Protein AF-A0A7J9JC07-F1 (afdb_monomer_lite)

Sequence (197 aa):
MATDDIPLDDKAKRMRDLLSSFYYPYHGSSPKAHSNYENLDSINSASFDPEHYMNLLVQKSNLEELLRKHVEMAAEIKNLDTDLQMLVYENYNKFISATDAIKWMKSNIVGMEANMEQLLDKIMSVQSRSDRVNTSLFEKREHIEKLHRTRNLLRKVQGKLFSDSESIQARAEAAVLLKQLDFPVCIETFRSDFKLD

InterPro domains:
  IPR014812 Vacuolar protein sorting-associated protein 51 [PTHR15954] (8-158)

Organism: NCBI:txid34283

Foldseek 3Di:
DDDPPDPPVVVVVVVVVVVCVVPDPDDDDDPPPPPPPPPLLDPPDPPNDPVVNVVVCVVPDDPVVVVVVVVVVVVVVVVVVVVVVVVVVVVVVVVVVVVVVVVVVVVVVVVVVVVVVVVVVVVVVVVVVVVVVVVVVVVVVVVVVVVVVVVVVLVVLLCQLPDPPHDPVSNVVSVVVCVVVVHDPPPPPPVPPPDDD

Radius of gyration: 52.08 Å; chains: 1; bounding box: 110×47×131 Å

Secondary structure (DSSP, 8-state):
-------HHHHHHHHHHHHHHHH---TTS----------TT-TTSTT--HHHHHHHHHHH--HHHHHHHHHHHHHHHHHHHHHHHHHHHHHHHHHHHHHHHHHHHHHHHHHHHHHHHHHHHHHHHHHHHHHHHHHHHHHHHHHHHHHHHHHHHHHHHHHHHT-TTS-HHHHHHHHHHHHHTT-----GGGSSS----

pLDDT: mean 82.61, std 18.14, range [39.0, 98.5]

Structure (mmCIF, N/CA/C/O backbone):
data_AF-A0A7J9JC07-F1
#
_entry.id   AF-A0A7J9JC07-F1
#
loop_
_atom_site.group_PDB
_atom_site.id
_atom_site.type_symbol
_atom_site.label_atom_id
_atom_site.label_alt_id
_atom_site.label_comp_id
_atom_site.label_asym_id
_atom_site.label_entity_id
_atom_site.label_seq_id
_atom_site.pdbx_PDB_ins_code
_atom_site.Cartn_x
_atom_site.Cartn_y
_atom_site.Cartn_z
_atom_site.occupancy
_atom_site.B_iso_or_equiv
_atom_site.auth_seq_id
_atom_site.auth_comp_id
_atom_site.auth_asym_id
_atom_site.auth_atom_id
_atom_site.pdbx_PDB_model_num
ATOM 1 N N . MET A 1 1 ? 28.805 -9.134 27.428 1.00 40.03 1 MET A N 1
ATOM 2 C CA . MET A 1 1 ? 27.501 -8.805 26.819 1.00 40.03 1 MET A CA 1
ATOM 3 C C . MET A 1 1 ? 27.320 -9.746 25.642 1.00 40.03 1 MET A C 1
ATOM 5 O O . MET A 1 1 ? 27.874 -9.482 24.587 1.00 40.03 1 MET A O 1
ATOM 9 N N . ALA A 1 2 ? 26.698 -10.903 25.873 1.00 40.34 2 ALA A N 1
ATOM 10 C CA . ALA A 1 2 ? 26.414 -11.877 24.824 1.00 40.34 2 ALA A CA 1
ATOM 11 C C . ALA A 1 2 ? 25.049 -11.526 24.225 1.00 40.34 2 ALA A C 1
ATOM 13 O O . ALA A 1 2 ? 24.053 -11.493 24.945 1.00 40.34 2 ALA A O 1
ATOM 14 N N . THR A 1 3 ? 25.026 -11.170 22.947 1.00 51.88 3 THR A N 1
ATOM 15 C CA . THR A 1 3 ? 23.801 -11.016 22.166 1.00 51.88 3 THR A CA 1
ATOM 16 C C . THR A 1 3 ? 23.347 -12.410 21.756 1.00 51.88 3 THR A C 1
ATOM 18 O O . THR A 1 3 ? 23.906 -13.001 20.835 1.00 51.88 3 THR A O 1
ATOM 21 N N . ASP A 1 4 ? 22.385 -12.951 22.500 1.00 51.06 4 ASP A N 1
ATOM 22 C CA . ASP A 1 4 ? 21.651 -14.160 22.135 1.00 51.06 4 ASP A CA 1
ATOM 23 C C . ASP A 1 4 ? 20.787 -13.850 20.902 1.00 51.06 4 ASP A C 1
ATOM 25 O O . ASP A 1 4 ? 19.643 -13.398 21.008 1.00 51.06 4 ASP A O 1
ATOM 29 N N . ASP A 1 5 ? 21.354 -14.070 19.716 1.00 57.59 5 ASP A N 1
ATOM 30 C CA . ASP A 1 5 ? 20.612 -14.169 18.460 1.00 57.59 5 ASP A CA 1
ATOM 31 C C . ASP A 1 5 ? 19.808 -15.477 18.473 1.00 57.59 5 ASP A C 1
ATOM 33 O O . ASP A 1 5 ? 20.175 -16.486 17.870 1.00 57.59 5 ASP A O 1
ATOM 37 N N . ILE A 1 6 ? 18.699 -15.473 19.216 1.00 59.16 6 ILE A N 1
ATOM 38 C CA . ILE A 1 6 ? 17.714 -16.555 19.185 1.00 59.16 6 ILE A CA 1
ATOM 39 C C . ILE A 1 6 ? 17.081 -16.543 17.784 1.00 59.16 6 ILE A C 1
ATOM 41 O O . ILE A 1 6 ? 16.488 -15.526 17.403 1.00 59.16 6 ILE A O 1
ATOM 45 N N . PRO A 1 7 ? 17.171 -17.639 17.005 1.00 63.25 7 PRO A N 1
ATOM 46 C CA . PRO A 1 7 ? 16.611 -17.702 15.662 1.00 63.25 7 PRO A CA 1
ATOM 47 C C . PRO A 1 7 ? 15.124 -17.322 15.671 1.00 63.25 7 PRO A C 1
ATOM 49 O O . PRO A 1 7 ? 14.340 -17.861 16.452 1.00 63.25 7 PRO A O 1
ATOM 52 N N . LEU A 1 8 ? 14.726 -16.399 14.785 1.00 60.53 8 LEU A N 1
ATOM 53 C CA . LEU A 1 8 ? 13.355 -15.873 14.636 1.00 60.53 8 LEU A CA 1
ATOM 54 C C . LEU A 1 8 ? 12.256 -16.956 14.610 1.00 60.53 8 LEU A C 1
ATOM 56 O O . LEU A 1 8 ? 11.111 -16.690 14.988 1.00 60.53 8 LEU A O 1
ATOM 60 N N . ASP A 1 9 ? 12.610 -18.171 14.196 1.00 75.56 9 ASP A N 1
ATOM 61 C CA . ASP A 1 9 ? 11.716 -19.323 14.119 1.00 75.56 9 ASP A CA 1
ATOM 62 C C . ASP A 1 9 ? 11.225 -19.803 15.497 1.00 75.56 9 ASP A C 1
ATOM 64 O O . ASP A 1 9 ? 10.050 -20.137 15.642 1.00 75.56 9 ASP A O 1
ATOM 68 N N . ASP A 1 10 ? 12.042 -19.722 16.554 1.00 81.62 10 ASP A N 1
ATOM 69 C CA . ASP A 1 10 ? 11.642 -20.173 17.897 1.00 81.62 10 ASP A CA 1
ATOM 70 C C . ASP A 1 10 ? 10.554 -19.284 18.504 1.00 81.62 10 ASP A C 1
ATOM 72 O O . ASP A 1 10 ? 9.614 -19.767 19.142 1.00 81.62 10 ASP A O 1
ATOM 76 N N . LYS A 1 11 ? 10.629 -17.969 18.267 1.00 80.94 11 LYS A N 1
ATOM 77 C CA . LYS A 1 11 ? 9.597 -17.024 18.713 1.00 80.94 11 LYS A CA 1
ATOM 78 C C . LYS A 1 11 ? 8.291 -17.245 17.953 1.00 80.94 11 LYS A C 1
ATOM 80 O O . LYS A 1 11 ? 7.220 -17.258 18.560 1.00 80.94 11 LYS A O 1
ATOM 85 N N . ALA A 1 12 ? 8.375 -17.455 16.641 1.00 83.88 12 ALA A N 1
ATOM 86 C CA . ALA A 1 12 ? 7.215 -17.735 15.801 1.00 83.88 12 ALA A CA 1
ATOM 87 C C . ALA A 1 12 ? 6.571 -19.090 16.135 1.00 83.88 12 ALA A C 1
ATOM 89 O O . ALA A 1 12 ? 5.348 -19.224 16.088 1.00 83.88 12 ALA A O 1
ATOM 90 N N . LYS A 1 13 ? 7.372 -20.093 16.502 1.00 86.50 13 LYS A N 1
ATOM 91 C CA . LYS A 1 13 ? 6.901 -21.411 16.932 1.00 86.50 13 LYS A CA 1
ATOM 92 C C . LYS A 1 13 ? 6.219 -21.347 18.298 1.00 86.50 13 LYS A C 1
ATOM 94 O O . LYS A 1 13 ? 5.090 -21.804 18.414 1.00 86.50 13 LYS A O 1
ATOM 99 N N . ARG A 1 14 ? 6.817 -20.663 19.283 1.00 85.12 14 ARG A N 1
ATOM 100 C CA . ARG A 1 14 ? 6.193 -20.428 20.603 1.00 85.12 14 ARG A CA 1
ATOM 101 C C . ARG A 1 14 ? 4.872 -19.674 20.498 1.00 85.12 14 ARG A C 1
ATOM 103 O O . ARG A 1 14 ? 3.915 -20.011 21.183 1.00 85.12 14 ARG A O 1
ATOM 110 N N . MET A 1 15 ? 4.811 -18.661 19.637 1.00 85.38 15 MET A N 1
ATOM 111 C CA . MET A 1 15 ? 3.596 -17.877 19.426 1.00 85.38 15 MET A CA 1
ATOM 112 C C . MET A 1 15 ? 2.502 -18.702 18.735 1.00 85.38 15 MET A C 1
ATOM 114 O O . MET A 1 15 ? 1.338 -18.591 19.108 1.00 85.38 15 MET A O 1
ATOM 118 N N . ARG A 1 16 ? 2.868 -19.578 17.789 1.00 84.50 16 ARG A N 1
ATOM 119 C CA . ARG A 1 16 ? 1.941 -20.544 17.184 1.00 84.50 16 ARG A CA 1
ATOM 120 C C . ARG A 1 16 ? 1.442 -21.581 18.184 1.00 84.50 16 ARG A C 1
ATOM 122 O O . ARG A 1 16 ? 0.241 -21.796 18.217 1.00 84.50 16 ARG A O 1
ATOM 129 N N . ASP A 1 17 ? 2.307 -22.170 19.007 1.00 84.12 17 ASP A N 1
ATOM 130 C CA . ASP A 1 17 ? 1.902 -23.142 20.036 1.00 84.12 17 ASP A CA 1
ATOM 131 C C . ASP A 1 17 ? 0.969 -22.502 21.070 1.00 84.12 17 ASP A C 1
ATOM 133 O O . ASP A 1 17 ? -0.061 -23.078 21.425 1.00 84.12 17 ASP A O 1
ATOM 137 N N . LEU A 1 18 ? 1.278 -21.270 21.488 1.00 86.06 18 LEU A N 1
ATOM 138 C CA . LEU A 1 18 ? 0.434 -20.502 22.395 1.00 86.06 18 LEU A CA 1
ATOM 139 C C . LEU A 1 18 ? -0.946 -20.243 21.779 1.00 86.06 18 LEU A C 1
ATOM 141 O O . LEU A 1 18 ? -1.959 -20.548 22.398 1.00 86.06 18 LEU A O 1
ATOM 145 N N . LEU A 1 19 ? -1.000 -19.746 20.542 1.00 82.75 19 LEU A N 1
ATOM 146 C CA . LEU A 1 19 ? -2.262 -19.546 19.825 1.00 82.75 19 LEU A CA 1
ATOM 147 C C . LEU A 1 19 ? -3.014 -20.870 19.616 1.00 82.75 19 LEU A C 1
ATOM 149 O O . LEU A 1 19 ? -4.222 -20.923 19.814 1.00 82.75 19 LEU A O 1
ATOM 153 N N . SER A 1 20 ? -2.315 -21.958 19.296 1.00 79.25 20 SER A N 1
ATOM 154 C CA . SER A 1 20 ? -2.922 -23.278 19.107 1.00 79.25 20 SER A CA 1
ATOM 155 C C . SER A 1 20 ? -3.618 -23.765 20.383 1.00 79.25 20 SER A C 1
ATOM 157 O O . SER A 1 20 ? -4.720 -24.303 20.310 1.00 79.25 20 SER A O 1
ATOM 159 N N . SER A 1 21 ? -3.044 -23.481 21.561 1.00 78.25 21 SER A N 1
ATOM 160 C CA . SER A 1 21 ? -3.667 -23.817 22.850 1.00 78.25 21 SER A CA 1
ATOM 161 C C . SER A 1 21 ? -4.997 -23.093 23.105 1.00 78.25 21 SER A C 1
ATOM 163 O O . SER A 1 21 ? -5.867 -23.642 23.776 1.00 78.25 21 SER A O 1
ATOM 165 N N . PHE A 1 22 ? -5.189 -21.899 22.533 1.00 75.25 22 PHE A N 1
ATOM 166 C CA . PHE A 1 22 ? -6.425 -21.127 22.679 1.00 75.25 22 PHE A CA 1
ATOM 167 C C . PHE A 1 22 ? -7.513 -21.521 21.674 1.00 75.25 22 PHE A C 1
ATOM 169 O O . PHE A 1 22 ? -8.694 -21.415 21.996 1.00 75.25 22 PHE A O 1
ATOM 176 N N . TYR A 1 23 ? -7.137 -21.968 20.471 1.00 79.00 23 TYR A N 1
ATOM 177 C CA . TYR A 1 23 ? -8.081 -22.158 19.360 1.00 79.00 23 TYR A CA 1
ATOM 178 C C . TYR A 1 23 ? -8.304 -23.620 18.939 1.00 79.00 23 TYR A C 1
ATOM 180 O O . TYR A 1 23 ? -9.245 -23.884 18.194 1.00 79.00 23 TYR A O 1
ATOM 188 N N . TYR A 1 24 ? -7.497 -24.572 19.420 1.00 59.44 24 TYR A N 1
ATOM 189 C CA . TYR A 1 24 ? -7.681 -26.010 19.182 1.00 59.44 24 TYR A CA 1
ATOM 190 C C . TYR A 1 24 ? -7.649 -26.815 20.495 1.00 59.44 24 TYR A C 1
ATOM 192 O O . TYR A 1 24 ? -6.658 -27.483 20.803 1.00 59.44 24 TYR A O 1
ATOM 200 N N . PRO A 1 25 ? -8.744 -26.830 21.275 1.00 55.59 25 PRO A N 1
ATOM 201 C CA . PRO A 1 25 ? -8.946 -27.863 22.278 1.00 55.59 25 PRO A CA 1
ATOM 202 C C . PRO A 1 25 ? -9.166 -29.184 21.531 1.00 55.59 25 PRO A C 1
ATOM 204 O O . PRO A 1 25 ? -10.207 -29.394 20.913 1.00 55.59 25 PRO A O 1
ATOM 207 N N . TYR A 1 26 ? -8.172 -30.071 21.533 1.00 47.22 26 TYR A N 1
ATOM 208 C CA . TYR A 1 26 ? -8.321 -31.427 21.008 1.00 47.22 26 TYR A CA 1
ATOM 209 C C . TYR A 1 26 ? -9.552 -32.098 21.642 1.00 47.22 26 TYR A C 1
ATOM 211 O O . TYR A 1 26 ? -9.588 -32.381 22.841 1.00 47.22 26 TYR A O 1
ATOM 219 N N . HIS A 1 27 ? -10.560 -32.370 20.814 1.00 56.75 27 HIS A N 1
ATOM 220 C CA . HIS A 1 27 ? -11.674 -33.251 21.130 1.00 56.75 27 HIS A CA 1
ATOM 221 C C . HIS A 1 27 ? -11.119 -34.664 21.355 1.00 56.75 27 HIS A C 1
ATOM 223 O O . HIS A 1 27 ? -10.694 -35.323 20.409 1.00 56.75 27 HIS A O 1
ATOM 229 N N . GLY A 1 28 ? -11.078 -35.127 22.604 1.00 53.75 28 GLY A N 1
ATOM 230 C CA . GLY A 1 28 ? -10.623 -36.490 22.900 1.00 53.75 28 GLY A CA 1
ATOM 231 C C . GLY A 1 28 ? -10.350 -36.804 24.366 1.00 53.75 28 GLY A C 1
ATOM 232 O O . GLY A 1 28 ? -10.342 -37.974 24.736 1.00 53.75 28 GLY A O 1
ATOM 233 N N . SER A 1 29 ? -10.208 -35.793 25.221 1.00 49.72 29 SER A N 1
ATOM 234 C CA . SER A 1 29 ? -10.025 -36.002 26.656 1.00 49.72 29 SER A CA 1
ATOM 235 C C . SER A 1 29 ? -11.080 -35.208 27.396 1.00 49.72 29 SER A C 1
ATOM 237 O O . SER A 1 29 ? -10.998 -33.985 27.480 1.00 49.72 29 SER A O 1
ATOM 239 N N . SER A 1 30 ? -12.085 -35.925 27.901 1.00 46.31 30 SER A N 1
ATOM 240 C CA . SER A 1 30 ? -13.049 -35.434 28.882 1.00 46.31 30 SER A CA 1
ATOM 241 C C . SER A 1 30 ? -12.349 -34.481 29.855 1.00 46.31 30 SER A C 1
ATOM 243 O O . SER A 1 30 ? -11.362 -34.902 30.474 1.00 46.31 30 SER A O 1
ATOM 245 N N . PRO A 1 31 ? -12.828 -33.238 30.040 1.00 44.25 31 PRO A N 1
ATOM 246 C CA . PRO A 1 31 ? -12.372 -32.456 31.166 1.00 44.25 31 PRO A CA 1
ATOM 247 C C . PRO A 1 31 ? -12.770 -33.275 32.388 1.00 44.25 31 PRO A C 1
ATOM 249 O O . PRO A 1 31 ? -13.952 -33.532 32.628 1.00 44.25 31 PRO A O 1
ATOM 252 N N . LYS A 1 32 ? -11.782 -33.772 33.137 1.00 42.03 32 LYS A N 1
ATOM 253 C CA . LYS A 1 32 ? -12.033 -34.080 34.536 1.00 42.03 32 LYS A CA 1
ATOM 254 C C . LYS A 1 32 ? -12.468 -32.750 35.114 1.00 42.03 32 LYS A C 1
ATOM 256 O O . LYS A 1 32 ? -11.643 -31.854 35.275 1.00 42.03 32 LYS A O 1
ATOM 261 N N . ALA A 1 33 ? -13.777 -32.616 35.304 1.00 41.00 33 ALA A N 1
ATOM 262 C CA . ALA A 1 33 ? -14.356 -31.587 36.125 1.00 41.00 33 ALA A CA 1
ATOM 263 C C . ALA A 1 33 ? -13.554 -31.614 37.423 1.00 41.00 33 ALA A C 1
ATOM 265 O O . ALA A 1 33 ? -13.664 -32.545 38.222 1.00 41.00 33 ALA A O 1
ATOM 266 N N . HIS A 1 34 ? -12.668 -30.635 37.582 1.00 41.38 34 HIS A N 1
ATOM 267 C CA . HIS A 1 34 ? -12.241 -30.245 38.900 1.00 41.38 34 HIS A CA 1
ATOM 268 C C . HIS A 1 34 ? -13.524 -29.766 39.555 1.00 41.38 34 HIS A C 1
ATOM 270 O O . HIS A 1 34 ? -13.980 -28.652 39.317 1.00 41.38 34 HIS A O 1
ATOM 276 N N . SER A 1 35 ? -14.144 -30.675 40.303 1.00 42.66 35 SER A N 1
ATOM 277 C CA . SER A 1 35 ? -15.180 -30.402 41.279 1.00 42.66 35 SER A CA 1
ATOM 278 C C . SER A 1 35 ? -14.563 -29.534 42.373 1.00 42.66 35 SER A C 1
ATOM 280 O O . SER A 1 35 ? -14.348 -29.970 43.501 1.00 42.66 35 SER A O 1
ATOM 282 N N . ASN A 1 36 ? -14.218 -28.302 42.024 1.00 41.88 36 ASN A N 1
ATOM 283 C CA . ASN A 1 36 ? -14.352 -27.226 42.970 1.00 41.88 36 ASN A CA 1
ATOM 284 C C . ASN A 1 36 ? -15.852 -27.046 43.047 1.00 41.88 36 ASN A C 1
ATOM 286 O O . ASN A 1 36 ? -16.464 -26.672 42.054 1.00 41.88 36 ASN A O 1
ATOM 290 N N . TYR A 1 37 ? -16.431 -27.454 44.172 1.00 40.44 37 TYR A N 1
ATOM 291 C CA . TYR A 1 37 ? -17.770 -27.069 44.575 1.00 40.44 37 TYR A CA 1
ATOM 292 C C . TYR A 1 37 ? -17.977 -25.619 44.133 1.00 40.44 37 TYR A C 1
ATOM 294 O O . TYR A 1 37 ? -17.387 -24.717 44.733 1.00 40.44 37 TYR A O 1
ATOM 302 N N . GLU A 1 38 ? -18.708 -25.406 43.030 1.00 46.28 38 GLU A N 1
ATOM 303 C CA . GLU A 1 38 ? -19.228 -24.089 42.706 1.00 46.28 38 GLU A CA 1
ATOM 304 C C . GLU A 1 38 ? -20.022 -23.731 4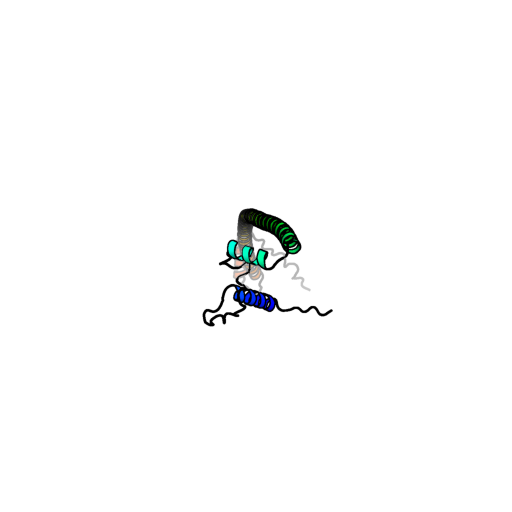3.942 1.00 46.28 38 GLU A C 1
ATOM 306 O O . GLU A 1 38 ? -21.028 -24.363 44.268 1.00 46.28 38 GLU A O 1
ATOM 311 N N . ASN A 1 39 ? -19.449 -22.828 44.726 1.00 54.56 39 ASN A N 1
ATOM 312 C CA . ASN A 1 39 ? -20.106 -22.292 45.884 1.00 54.56 39 ASN A CA 1
ATOM 313 C C . ASN A 1 39 ? -21.402 -21.708 45.322 1.00 54.56 39 ASN A C 1
ATOM 315 O O . ASN A 1 39 ? -21.337 -20.766 44.534 1.00 54.56 39 ASN A O 1
ATOM 319 N N . LEU A 1 40 ? -22.543 -22.326 45.635 1.00 51.44 40 LEU A N 1
ATOM 320 C CA . LEU A 1 40 ? -23.872 -21.917 45.154 1.00 51.44 40 LEU A CA 1
ATOM 321 C C . LEU A 1 40 ? -24.165 -20.441 45.500 1.00 51.44 40 LEU A C 1
ATOM 323 O O . LEU A 1 40 ? -25.064 -19.831 44.934 1.00 51.44 40 LEU A O 1
ATOM 327 N N . ASP A 1 41 ? -23.328 -19.862 46.362 1.00 59.03 41 ASP A N 1
ATOM 328 C CA . ASP A 1 41 ? -23.293 -18.475 46.803 1.00 59.03 41 ASP A CA 1
ATOM 329 C C . ASP A 1 41 ? -22.418 -17.556 45.904 1.00 59.03 41 ASP A C 1
ATOM 331 O O . ASP A 1 41 ? -22.163 -16.405 46.258 1.00 59.03 41 ASP A O 1
ATOM 335 N N . SER A 1 42 ? -21.880 -18.033 44.774 1.00 75.00 42 SER A N 1
ATOM 336 C CA . SER A 1 42 ? -21.005 -17.246 43.888 1.00 75.00 42 SER A CA 1
ATOM 337 C C . SER A 1 42 ? -21.811 -16.353 42.943 1.00 75.00 42 SER A C 1
ATOM 339 O O . SER A 1 42 ? -22.491 -16.842 42.041 1.00 75.00 42 SER A O 1
ATOM 341 N N . ILE A 1 43 ? -21.654 -15.033 43.086 1.00 81.25 43 ILE A N 1
ATOM 342 C CA . ILE A 1 43 ? -22.317 -14.004 42.260 1.00 81.25 43 ILE A CA 1
ATOM 343 C C . ILE A 1 43 ? -22.000 -14.097 40.756 1.00 81.25 43 ILE A C 1
ATOM 345 O O . ILE A 1 43 ? -22.719 -13.534 39.940 1.00 81.25 43 ILE A O 1
ATOM 349 N N . ASN A 1 44 ? -20.931 -14.811 40.389 1.00 84.75 44 ASN A N 1
ATOM 350 C CA . ASN A 1 44 ? -20.483 -14.981 39.003 1.00 84.75 44 ASN A CA 1
ATOM 351 C C . ASN A 1 44 ? -20.979 -16.288 38.359 1.00 84.75 44 ASN A C 1
ATOM 353 O O . ASN A 1 44 ? -20.604 -16.589 37.226 1.00 84.75 44 ASN A O 1
ATOM 357 N N . SER A 1 45 ? -21.764 -17.101 39.075 1.00 86.88 45 SER A N 1
ATOM 358 C CA . SER 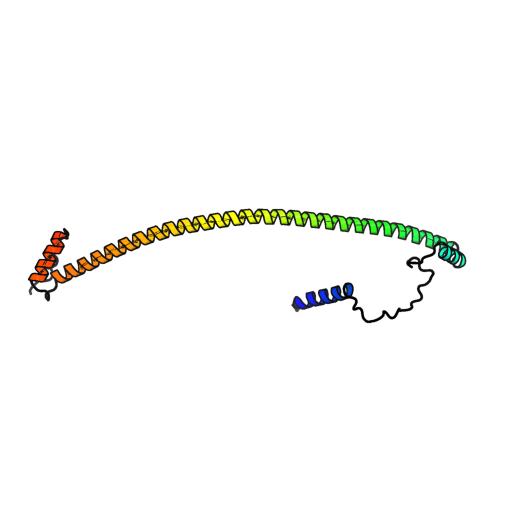A 1 45 ? -22.325 -18.335 38.518 1.00 86.88 45 SER A CA 1
ATOM 359 C C . SER A 1 45 ? -23.428 -18.027 37.500 1.00 86.88 45 SER A C 1
ATOM 361 O O . SER A 1 45 ? -24.230 -17.112 37.680 1.00 86.88 45 SER A O 1
ATOM 363 N N . ALA A 1 46 ? -23.514 -18.838 36.443 1.00 85.94 46 ALA A N 1
ATOM 364 C CA . ALA A 1 46 ? -24.557 -18.722 35.423 1.00 85.94 46 ALA A CA 1
ATOM 365 C C . ALA A 1 46 ? -25.978 -18.983 35.966 1.00 85.94 46 ALA A C 1
ATOM 367 O O . ALA A 1 46 ? -26.956 -18.597 35.329 1.00 85.94 46 ALA A O 1
ATOM 368 N N . SER A 1 47 ? -26.097 -19.630 37.129 1.00 86.06 47 SER A N 1
ATOM 369 C CA . SER A 1 47 ? -27.360 -19.909 37.821 1.00 86.06 47 SER A CA 1
ATOM 370 C C . SER A 1 47 ? -27.534 -19.076 39.095 1.00 86.06 47 SER A C 1
ATOM 372 O O . SER A 1 47 ? -28.145 -19.548 40.052 1.00 86.06 47 SER A O 1
ATOM 374 N N . PHE A 1 48 ? -26.957 -17.872 39.146 1.00 88.12 48 PHE A N 1
ATOM 375 C CA . PHE A 1 48 ? -27.074 -16.983 40.301 1.00 88.12 48 PHE A CA 1
ATOM 376 C C . PHE A 1 48 ? -28.541 -16.626 40.601 1.00 88.12 48 PHE A C 1
ATOM 378 O O . PHE A 1 48 ? -29.243 -16.090 39.742 1.00 88.12 48 PHE A O 1
ATOM 385 N N . ASP A 1 49 ? -28.980 -16.902 41.833 1.00 88.06 49 ASP A N 1
ATOM 386 C CA . ASP A 1 49 ? -30.286 -16.503 42.364 1.00 88.06 49 ASP A CA 1
ATOM 387 C C . ASP A 1 49 ? -30.109 -15.366 43.395 1.00 88.06 49 ASP A C 1
ATOM 389 O O . ASP A 1 49 ? -29.621 -15.615 44.509 1.00 88.06 49 ASP A O 1
ATOM 393 N N . PRO A 1 50 ? -30.505 -14.121 43.056 1.00 88.62 50 PRO A N 1
ATOM 394 C CA . PRO A 1 50 ? -30.379 -12.972 43.947 1.00 88.62 50 PRO A CA 1
ATOM 395 C C . PRO A 1 50 ? -31.145 -13.137 45.262 1.00 88.62 50 PRO A C 1
ATOM 397 O O . PRO A 1 50 ? -30.650 -12.727 46.315 1.00 88.62 50 PRO A O 1
ATOM 400 N N . GLU A 1 51 ? -32.337 -13.739 45.227 1.00 88.69 51 GLU A N 1
ATOM 401 C CA . GLU A 1 51 ? -33.185 -13.895 46.410 1.00 88.69 51 GLU A CA 1
ATOM 402 C C . GLU A 1 51 ? -32.545 -14.875 47.403 1.00 88.69 51 GLU A C 1
ATOM 404 O O . GLU A 1 51 ? -32.491 -14.610 48.609 1.00 88.69 51 GLU A O 1
ATOM 409 N N . HIS A 1 52 ? -32.029 -16.004 46.909 1.00 88.94 52 HIS A N 1
ATOM 410 C CA . HIS A 1 52 ? -31.351 -16.997 47.741 1.00 88.94 52 HIS A CA 1
ATOM 411 C C . HIS A 1 52 ? -30.052 -16.448 48.342 1.00 88.94 52 HIS A C 1
ATOM 413 O O . HIS A 1 52 ? -29.833 -16.564 49.552 1.00 88.94 52 HIS A O 1
ATOM 419 N N . TYR A 1 53 ? -29.231 -15.784 47.522 1.00 88.12 53 TYR A N 1
ATOM 420 C CA . TYR A 1 53 ? -27.977 -15.171 47.958 1.00 88.12 53 TYR A CA 1
ATOM 421 C C . TYR A 1 53 ? -28.199 -14.115 49.048 1.00 88.12 53 TYR A C 1
ATOM 423 O O . TYR A 1 53 ? -27.523 -14.137 50.079 1.00 88.12 53 TYR A O 1
ATOM 431 N N . MET A 1 54 ? -29.181 -13.223 48.872 1.00 89.38 54 MET A N 1
ATOM 432 C CA . MET A 1 54 ? -29.458 -12.165 49.848 1.00 89.38 54 MET A CA 1
ATOM 433 C C . MET A 1 54 ? -30.013 -12.714 51.163 1.00 89.38 54 MET A C 1
ATOM 435 O O . MET A 1 54 ? -29.589 -12.270 52.229 1.00 89.38 54 MET A O 1
ATOM 439 N N . ASN A 1 55 ? -30.901 -13.712 51.119 1.00 89.38 55 ASN A N 1
ATOM 440 C CA . ASN A 1 55 ? -31.400 -14.362 52.335 1.00 89.38 55 ASN A CA 1
ATOM 441 C C . ASN A 1 55 ? -30.266 -15.000 53.147 1.00 89.38 55 ASN A C 1
ATOM 443 O O . ASN A 1 55 ? -30.221 -14.869 54.372 1.00 89.38 55 ASN A O 1
ATOM 447 N N . LEU A 1 56 ? -29.326 -15.654 52.468 1.00 87.50 56 LEU A N 1
ATOM 448 C CA . LEU A 1 56 ? -28.168 -16.265 53.105 1.00 87.50 56 LEU A CA 1
ATOM 449 C C . LEU A 1 56 ? -27.191 -15.218 53.659 1.00 87.50 56 LEU A C 1
ATOM 451 O O . LEU A 1 56 ? -26.663 -15.393 54.757 1.00 87.50 56 LEU A O 1
ATOM 455 N N . LEU A 1 57 ? -26.980 -14.119 52.930 1.00 87.56 57 LEU A N 1
ATOM 456 C CA . LEU A 1 57 ? -26.114 -13.015 53.337 1.00 87.56 57 LEU A CA 1
ATOM 457 C C . LEU A 1 57 ? -26.645 -12.319 54.598 1.00 87.56 57 LEU A C 1
ATOM 459 O O . LEU A 1 57 ? -25.890 -12.112 55.544 1.00 87.56 57 LEU A O 1
ATOM 463 N N . VAL A 1 58 ? -27.949 -12.031 54.665 1.00 89.19 58 VAL A N 1
ATOM 464 C CA . VAL A 1 58 ? -28.574 -11.426 55.857 1.00 89.19 58 VAL A CA 1
ATOM 465 C C . VAL A 1 58 ? -28.531 -12.368 57.065 1.00 89.19 58 VAL A C 1
ATOM 467 O O . VAL A 1 58 ? -28.379 -11.903 58.191 1.00 89.19 58 VAL A O 1
ATOM 470 N N . GLN A 1 59 ? -28.631 -13.687 56.860 1.00 89.75 59 GLN A N 1
ATOM 471 C CA . GLN A 1 59 ? -28.518 -14.661 57.954 1.00 89.75 59 GLN A CA 1
ATOM 472 C C . GLN A 1 59 ? -27.083 -14.828 58.475 1.00 89.75 59 GLN A C 1
ATOM 474 O O . GLN A 1 59 ? -26.898 -15.123 59.656 1.00 89.75 59 GLN A O 1
ATOM 479 N N . LYS A 1 60 ? -26.072 -14.685 57.610 1.00 87.75 60 LYS A N 1
ATOM 480 C CA . LYS A 1 60 ? -24.662 -14.946 57.946 1.00 87.75 60 LYS A CA 1
ATOM 481 C C . LYS A 1 60 ? -23.872 -13.702 58.360 1.00 87.75 60 LYS A C 1
ATOM 483 O O . LYS A 1 60 ? -22.822 -13.860 58.978 1.00 87.75 60 LYS A O 1
ATOM 488 N N . SER A 1 61 ? -24.340 -12.501 58.027 1.00 89.38 61 SER A N 1
ATOM 489 C CA . SER A 1 61 ? -23.605 -11.247 58.229 1.00 89.38 61 SER A CA 1
ATOM 490 C C . SER A 1 61 ? -24.285 -10.327 59.236 1.00 89.38 61 SER A C 1
ATOM 492 O O . SER A 1 61 ? -25.509 -10.262 59.326 1.00 89.38 61 SER A O 1
ATOM 494 N N . ASN A 1 62 ? -23.485 -9.558 59.975 1.00 92.44 62 ASN A N 1
ATOM 495 C CA . ASN A 1 62 ? -24.007 -8.467 60.800 1.00 92.44 62 ASN A CA 1
ATOM 496 C C . ASN A 1 62 ? -24.191 -7.177 59.968 1.00 92.44 62 ASN A C 1
ATOM 498 O O . ASN A 1 62 ? -23.738 -7.076 58.826 1.00 92.44 62 ASN A O 1
ATOM 502 N N . LEU A 1 63 ? -24.856 -6.169 60.543 1.00 91.31 63 LEU A N 1
ATOM 503 C CA . LEU A 1 63 ? -25.182 -4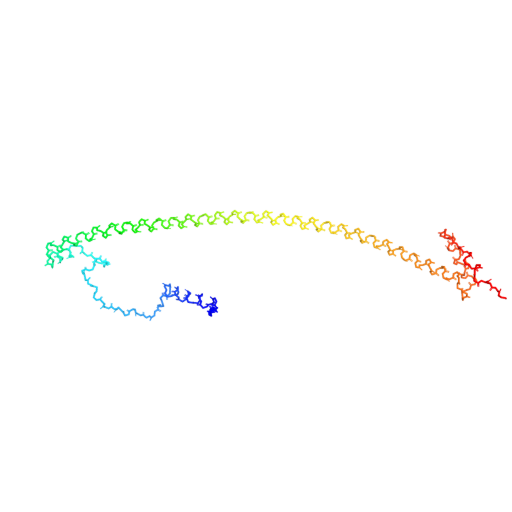.921 59.840 1.00 91.31 63 LEU A CA 1
ATOM 504 C C . LEU A 1 63 ? -23.942 -4.167 59.323 1.00 91.31 63 LEU A C 1
ATOM 506 O O . LEU A 1 63 ? -23.989 -3.584 58.242 1.00 91.31 63 LEU A O 1
ATOM 510 N N . GLU A 1 64 ? -22.838 -4.179 60.070 1.00 94.38 64 GLU A N 1
ATOM 511 C CA . GLU A 1 64 ? -21.596 -3.508 59.671 1.00 94.38 64 GLU A CA 1
ATOM 512 C C . GLU A 1 64 ? -20.979 -4.176 58.436 1.00 94.38 64 GLU A C 1
ATOM 514 O O . GLU A 1 64 ? -20.580 -3.501 57.485 1.00 94.38 64 GLU A O 1
ATOM 519 N N . GLU A 1 65 ? -20.969 -5.509 58.402 1.00 91.19 65 GLU A N 1
ATOM 520 C CA . GLU A 1 65 ? -20.505 -6.267 57.241 1.00 91.19 65 GLU A CA 1
ATOM 521 C C . GLU A 1 65 ? -21.389 -6.045 56.017 1.00 91.19 65 GLU A C 1
ATOM 523 O O . GLU A 1 65 ? -20.865 -5.898 54.910 1.00 91.19 65 GLU A O 1
ATOM 528 N N . LEU A 1 66 ? -22.708 -5.974 56.215 1.00 91.94 66 LEU A N 1
ATOM 529 C CA . LEU A 1 66 ? -23.661 -5.713 55.141 1.00 91.94 66 LEU A CA 1
ATOM 530 C C . LEU A 1 66 ? -23.459 -4.311 54.545 1.00 91.94 66 LEU A C 1
ATOM 532 O O . LEU A 1 66 ? -23.432 -4.154 53.324 1.00 91.94 66 LEU A O 1
ATOM 536 N N . LEU A 1 67 ? -23.233 -3.298 55.389 1.00 94.12 67 LEU A N 1
ATOM 537 C CA . LEU A 1 67 ? -22.911 -1.939 54.945 1.00 94.12 67 LEU A CA 1
ATOM 538 C C . LEU A 1 67 ? -21.576 -1.879 54.200 1.00 94.12 67 LEU A C 1
ATOM 540 O O . LEU A 1 67 ? -21.493 -1.262 53.137 1.00 94.12 67 LEU A O 1
ATOM 544 N N . ARG A 1 68 ? -20.541 -2.552 54.714 1.00 95.12 68 ARG A N 1
ATOM 545 C CA . ARG A 1 68 ? -19.244 -2.653 54.032 1.00 95.12 68 ARG A CA 1
ATOM 546 C C . ARG A 1 68 ? -19.397 -3.293 52.653 1.00 95.12 68 ARG A C 1
ATOM 548 O O . ARG A 1 68 ? -18.845 -2.772 51.689 1.00 95.12 68 ARG A O 1
ATOM 555 N N . LYS A 1 69 ? -20.176 -4.376 52.552 1.00 90.69 69 LYS A N 1
ATOM 556 C CA . LYS A 1 69 ? -20.456 -5.060 51.282 1.00 90.69 69 LYS A CA 1
ATOM 557 C C . LYS A 1 69 ? -21.212 -4.182 50.293 1.00 90.69 69 LYS A C 1
ATOM 559 O O . LYS A 1 69 ? -20.864 -4.172 49.118 1.00 90.69 69 LYS A O 1
ATOM 564 N N . HIS A 1 70 ? -22.185 -3.401 50.758 1.00 92.06 70 HIS A N 1
ATOM 565 C CA . HIS A 1 70 ? -22.872 -2.423 49.915 1.00 92.06 70 HIS A CA 1
ATOM 566 C C . HIS A 1 70 ? -21.902 -1.372 49.349 1.00 92.06 70 HIS A C 1
ATOM 568 O O . HIS A 1 70 ? -21.938 -1.076 48.157 1.00 92.06 70 HIS A O 1
ATOM 574 N N . VAL A 1 71 ? -21.012 -0.822 50.183 1.00 96.81 71 VAL A N 1
ATOM 575 C CA . VAL A 1 71 ? -20.018 0.171 49.739 1.00 96.81 71 VAL A CA 1
ATOM 576 C C . VAL A 1 71 ? -19.022 -0.433 48.745 1.00 96.81 71 VAL A C 1
ATOM 578 O O . VAL A 1 71 ? -18.722 0.195 47.732 1.00 96.81 71 VAL A O 1
ATOM 581 N N . GLU A 1 72 ? -18.538 -1.648 49.010 1.00 95.06 72 GLU A N 1
ATOM 582 C CA . GLU A 1 72 ? -17.644 -2.390 48.112 1.00 95.06 72 GLU A CA 1
ATOM 583 C C . GLU A 1 72 ? -18.298 -2.612 46.742 1.00 95.06 72 GLU A C 1
ATOM 585 O O . GLU A 1 72 ? -17.722 -2.250 45.719 1.00 95.06 72 GLU A O 1
ATOM 590 N N . MET A 1 73 ? -19.540 -3.100 46.725 1.00 94.06 73 MET A N 1
ATOM 591 C CA . MET A 1 73 ? -20.288 -3.356 45.494 1.00 94.06 73 MET A CA 1
ATOM 592 C C . MET A 1 73 ? -20.567 -2.068 44.711 1.00 94.06 73 MET A C 1
ATOM 594 O O . MET A 1 73 ? -20.427 -2.041 43.493 1.00 94.06 73 MET A O 1
ATOM 598 N N . ALA A 1 74 ? -20.905 -0.968 45.391 1.00 97.00 74 ALA A N 1
ATOM 599 C CA . ALA A 1 74 ? -21.095 0.324 44.736 1.00 97.00 74 ALA A CA 1
ATOM 600 C C . ALA A 1 74 ? -19.804 0.834 44.067 1.00 97.00 74 ALA A C 1
ATOM 602 O O . ALA A 1 74 ? -19.853 1.406 42.975 1.00 97.00 74 ALA A O 1
ATOM 603 N N . ALA A 1 75 ? -18.647 0.616 44.699 1.00 97.75 75 ALA A N 1
ATOM 604 C CA . ALA A 1 75 ? -17.353 0.941 44.107 1.00 97.75 75 ALA A CA 1
ATOM 605 C C . ALA A 1 75 ? -17.032 0.030 42.910 1.00 97.75 75 ALA A C 1
ATOM 607 O O . ALA A 1 75 ? -16.577 0.518 41.877 1.00 97.75 75 ALA A O 1
ATOM 608 N N . GLU A 1 76 ? -17.315 -1.268 43.021 1.00 96.75 76 GLU A N 1
ATOM 609 C CA . GLU A 1 76 ? -17.101 -2.245 41.952 1.00 96.75 76 GLU A CA 1
ATOM 610 C C . GLU A 1 76 ? -17.963 -1.948 40.719 1.00 96.75 76 GLU A C 1
ATOM 612 O O . GLU A 1 76 ? -17.434 -1.901 39.612 1.00 96.75 76 GLU A O 1
ATOM 617 N N . ILE A 1 77 ? -19.249 -1.622 40.901 1.00 96.31 77 ILE A N 1
ATOM 618 C CA . ILE A 1 77 ? -20.149 -1.197 39.813 1.00 96.31 77 ILE A CA 1
ATOM 619 C C . ILE A 1 77 ? -19.557 -0.002 39.054 1.00 96.31 77 ILE A C 1
ATOM 621 O O . ILE A 1 77 ? -19.540 0.014 37.824 1.00 96.31 77 ILE A O 1
ATOM 625 N N . LYS A 1 78 ? -19.038 0.995 39.778 1.00 97.94 78 LYS A N 1
ATOM 626 C CA . LYS A 1 78 ? -18.434 2.185 39.167 1.00 97.94 78 LYS A CA 1
ATOM 627 C C . LYS A 1 78 ? -17.136 1.863 38.419 1.00 97.94 78 LYS A C 1
ATOM 629 O O . LYS A 1 78 ? -16.883 2.432 37.355 1.00 97.94 78 LYS A O 1
ATOM 634 N N . ASN A 1 79 ? -16.308 0.979 38.971 1.00 97.88 79 ASN A N 1
ATOM 635 C CA . ASN A 1 79 ? -15.075 0.548 38.317 1.00 97.88 79 ASN A CA 1
ATOM 636 C C . ASN A 1 79 ? -15.385 -0.219 37.028 1.00 97.88 79 ASN A C 1
ATOM 638 O O . ASN A 1 79 ? -14.815 0.104 35.993 1.00 97.88 79 ASN A O 1
ATOM 642 N N . LEU A 1 80 ? -16.354 -1.139 37.061 1.00 97.25 80 LEU A N 1
ATOM 643 C CA . LEU A 1 80 ? -16.795 -1.888 35.883 1.00 97.25 80 LEU A CA 1
ATOM 644 C C . LEU A 1 80 ? -17.338 -0.973 34.775 1.00 97.25 80 LEU A C 1
ATOM 646 O O . LEU A 1 80 ? -17.034 -1.193 33.605 1.00 97.25 80 LEU A O 1
ATOM 650 N N . ASP A 1 81 ? -18.095 0.072 35.122 1.00 98.19 81 ASP A N 1
ATOM 651 C CA . ASP A 1 81 ? -18.546 1.077 34.148 1.00 98.19 81 ASP A CA 1
ATOM 652 C C . ASP A 1 81 ? -17.363 1.835 33.522 1.00 98.19 81 ASP A C 1
ATOM 654 O O . ASP A 1 81 ? -17.294 2.012 32.305 1.00 98.19 81 ASP A O 1
ATOM 658 N N . THR A 1 82 ? -16.380 2.215 34.340 1.00 98.38 82 THR A N 1
ATOM 659 C CA . THR A 1 82 ? -15.161 2.886 33.862 1.00 98.38 82 THR A CA 1
ATOM 660 C C . THR A 1 82 ? -14.356 1.973 32.931 1.00 98.38 82 THR A C 1
ATOM 662 O O . THR A 1 82 ? -13.926 2.407 31.861 1.00 98.38 82 THR A O 1
ATOM 665 N N . ASP A 1 83 ? -14.193 0.700 33.288 1.00 98.25 83 ASP A N 1
ATOM 666 C CA . ASP A 1 83 ? -13.479 -0.293 32.482 1.00 98.25 83 ASP A CA 1
ATOM 667 C C . ASP A 1 83 ? -14.192 -0.557 31.153 1.00 98.25 83 ASP A C 1
ATOM 669 O O . ASP A 1 83 ? -13.547 -0.626 30.101 1.00 98.25 83 ASP A O 1
ATOM 673 N N . LEU A 1 84 ? -15.526 -0.636 31.170 1.00 97.88 84 LEU A N 1
ATOM 674 C CA . LEU A 1 84 ? -16.333 -0.748 29.958 1.00 97.88 84 LEU A CA 1
ATOM 675 C C . LEU A 1 84 ? -16.117 0.464 29.044 1.00 97.88 84 LEU A C 1
ATOM 677 O O . LEU A 1 84 ? -15.878 0.297 27.846 1.00 97.88 84 LEU A O 1
ATOM 681 N N . GLN A 1 85 ? -16.155 1.678 29.596 1.00 98.38 85 GLN A N 1
ATOM 682 C CA . GLN A 1 85 ? -15.902 2.903 28.836 1.00 98.38 85 GLN A CA 1
ATOM 683 C C . GLN A 1 85 ? -14.492 2.921 28.237 1.00 98.38 85 GLN A C 1
ATOM 685 O O . GLN A 1 85 ? -14.340 3.238 27.055 1.00 98.38 85 GLN A O 1
ATOM 690 N N . MET A 1 86 ? -13.470 2.534 29.007 1.00 98.25 86 MET A N 1
ATOM 691 C CA . MET A 1 86 ? -12.095 2.437 28.510 1.00 98.25 86 MET A CA 1
ATOM 692 C C . MET A 1 86 ? -11.967 1.413 27.383 1.00 98.25 86 MET A C 1
ATOM 694 O O . MET A 1 86 ? -11.340 1.702 26.365 1.00 98.25 86 MET A O 1
ATOM 698 N N . LEU A 1 87 ? -12.592 0.240 27.520 1.00 98.19 87 LEU A N 1
ATOM 699 C CA . LEU A 1 87 ? -12.570 -0.796 26.491 1.00 98.19 87 LEU A CA 1
ATOM 700 C C . LEU A 1 87 ? -13.188 -0.299 25.182 1.00 98.19 87 LEU A C 1
ATOM 702 O O . LEU A 1 87 ? -12.622 -0.506 24.106 1.00 98.19 87 LEU A O 1
ATOM 706 N N . VAL A 1 88 ? -14.336 0.372 25.274 1.00 98.25 88 VAL A N 1
ATOM 707 C CA . VAL A 1 88 ? -15.017 0.971 24.124 1.00 98.25 88 VAL A CA 1
ATOM 708 C C . VAL A 1 88 ? -14.129 2.029 23.466 1.00 98.25 88 VAL A C 1
ATOM 710 O O . VAL A 1 88 ? -13.963 2.008 22.247 1.00 98.25 88 VAL A O 1
ATOM 713 N N . TYR A 1 89 ? -13.495 2.902 24.252 1.00 98.31 89 TYR A N 1
ATOM 714 C CA . TYR A 1 89 ? -12.567 3.917 23.746 1.00 98.31 89 TYR A CA 1
ATOM 715 C C . TYR A 1 89 ? -11.373 3.304 23.010 1.00 98.31 89 TYR A C 1
ATOM 717 O O . TYR A 1 89 ? -11.081 3.670 21.872 1.00 98.31 89 TYR A O 1
ATOM 725 N N . GLU A 1 90 ? -10.705 2.339 23.638 1.00 98.38 90 GLU A N 1
ATOM 726 C CA . GLU A 1 90 ? -9.580 1.603 23.060 1.00 98.38 90 GLU A CA 1
ATOM 727 C C . GLU A 1 90 ? -9.978 0.911 21.754 1.00 98.38 90 GLU A C 1
ATOM 729 O O . GLU A 1 90 ? -9.237 0.928 20.769 1.00 98.38 90 GLU A O 1
ATOM 734 N N . ASN A 1 91 ? -11.167 0.312 21.722 1.00 98.25 91 ASN A N 1
ATOM 735 C CA . ASN A 1 91 ? -11.680 -0.364 20.543 1.00 98.25 91 ASN A CA 1
ATOM 736 C C . ASN A 1 91 ? -11.968 0.622 19.398 1.00 98.25 91 ASN A C 1
ATOM 738 O O . ASN A 1 91 ? -11.493 0.406 18.281 1.00 98.25 91 ASN A O 1
ATOM 742 N N . TYR A 1 92 ? -12.647 1.740 19.671 1.00 98.38 92 TYR A N 1
ATOM 743 C CA . TYR A 1 92 ? -12.885 2.780 18.668 1.00 98.38 92 TYR A CA 1
ATOM 744 C C . TYR A 1 92 ? -11.586 3.411 18.165 1.00 98.38 92 TYR A C 1
ATOM 746 O O . TYR A 1 92 ? -11.425 3.578 16.957 1.00 98.38 92 TYR A O 1
ATOM 754 N N . ASN A 1 93 ? -10.620 3.683 19.044 1.00 98.12 93 ASN A N 1
ATOM 755 C CA . ASN A 1 93 ? -9.305 4.190 18.647 1.00 98.12 93 ASN A CA 1
ATOM 756 C C . ASN A 1 93 ? -8.580 3.218 17.705 1.00 98.12 93 ASN A C 1
ATOM 758 O O . ASN A 1 93 ? -7.983 3.645 16.712 1.00 98.12 93 ASN A O 1
ATOM 762 N N . LYS A 1 94 ? -8.673 1.905 17.958 1.00 98.44 94 LYS A N 1
ATOM 763 C CA . LYS A 1 94 ? -8.127 0.874 17.060 1.00 98.44 94 LYS A CA 1
A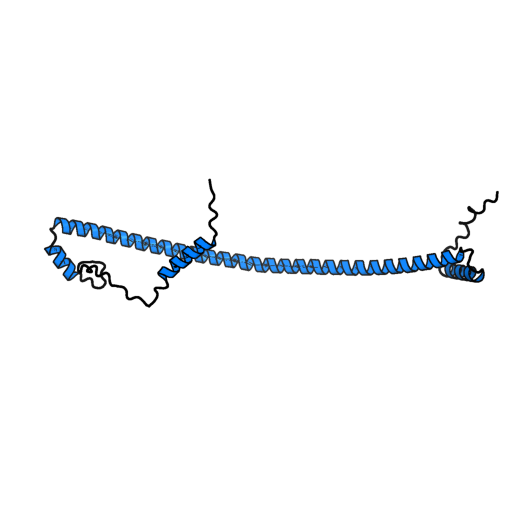TOM 764 C C . LYS A 1 94 ? -8.848 0.854 15.714 1.00 98.44 94 LYS A C 1
ATOM 766 O O . LYS A 1 94 ? -8.182 0.766 14.686 1.00 98.44 94 LYS A O 1
ATOM 771 N N . PHE A 1 95 ? -10.174 0.990 15.694 1.00 98.50 95 PHE A N 1
ATOM 772 C CA . PHE A 1 95 ? -10.948 1.078 14.451 1.00 98.50 95 PHE A CA 1
ATOM 773 C C . PHE A 1 95 ? -10.605 2.319 13.625 1.00 98.50 95 PHE A C 1
ATOM 775 O O . PHE A 1 95 ? -10.432 2.217 12.408 1.00 98.50 95 PHE A O 1
ATOM 782 N N . ILE A 1 96 ? -10.463 3.474 14.273 1.00 97.62 96 ILE A N 1
ATOM 783 C CA . ILE A 1 96 ? -10.033 4.718 13.627 1.00 97.62 96 ILE A CA 1
ATOM 784 C C . ILE A 1 96 ? -8.632 4.530 13.036 1.00 97.62 96 ILE A C 1
ATOM 786 O O . ILE A 1 96 ? -8.437 4.749 11.843 1.00 97.62 96 ILE A O 1
ATOM 790 N N . SER A 1 97 ? -7.692 4.005 13.827 1.00 98.44 97 SER A N 1
ATOM 791 C CA . SER A 1 97 ? -6.316 3.745 13.382 1.00 98.44 97 SER A CA 1
ATOM 792 C C . SER A 1 97 ? -6.262 2.775 12.197 1.00 98.44 97 SER A C 1
ATOM 794 O O . SER A 1 97 ? -5.546 3.013 11.226 1.00 98.44 97 SER A O 1
ATOM 796 N N . ALA A 1 98 ? -7.050 1.697 12.237 1.00 98.31 98 ALA A N 1
ATOM 797 C CA . ALA A 1 98 ? -7.159 0.747 11.134 1.00 98.31 98 ALA A CA 1
ATOM 798 C C . ALA A 1 98 ? -7.742 1.406 9.875 1.00 98.31 98 ALA A C 1
ATOM 800 O O . ALA A 1 98 ? -7.242 1.198 8.769 1.00 98.31 98 ALA A O 1
ATOM 801 N N . THR A 1 99 ? -8.765 2.246 10.041 1.00 98.25 99 THR A N 1
ATOM 802 C CA . THR A 1 99 ? -9.377 2.999 8.940 1.00 98.25 99 THR A CA 1
ATOM 803 C C . THR A 1 99 ? -8.374 3.956 8.298 1.00 98.25 99 THR A C 1
ATOM 805 O O . THR A 1 99 ? -8.301 4.044 7.070 1.00 98.25 99 THR A O 1
ATOM 808 N N . ASP A 1 100 ? -7.561 4.645 9.096 1.00 97.88 100 ASP A N 1
ATOM 809 C CA . ASP A 1 100 ? -6.537 5.553 8.584 1.00 97.88 100 ASP A CA 1
ATOM 810 C C . ASP A 1 100 ? -5.379 4.802 7.915 1.00 97.88 100 ASP A C 1
ATOM 812 O O . ASP A 1 100 ? -4.913 5.228 6.857 1.00 97.88 100 ASP A O 1
ATOM 816 N N . ALA A 1 101 ? -4.991 3.630 8.430 1.00 97.62 101 ALA A N 1
ATOM 817 C CA . ALA A 1 101 ? -4.035 2.748 7.760 1.00 97.62 101 ALA A CA 1
ATOM 818 C C . ALA A 1 101 ? -4.539 2.303 6.374 1.00 97.62 101 ALA A C 1
ATOM 820 O O . ALA A 1 101 ? -3.782 2.333 5.402 1.00 97.62 101 ALA A O 1
ATOM 821 N N . ILE A 1 102 ? -5.828 1.967 6.243 1.00 96.56 102 ILE A N 1
ATOM 822 C CA . ILE A 1 102 ? -6.443 1.621 4.950 1.00 96.56 102 ILE A CA 1
ATOM 823 C C . ILE A 1 102 ? -6.416 2.819 3.991 1.00 96.56 102 ILE A C 1
ATOM 825 O O . ILE A 1 102 ? -6.058 2.662 2.820 1.00 96.56 102 ILE A O 1
ATOM 829 N N . LYS A 1 103 ? -6.755 4.028 4.461 1.00 96.50 103 LYS A N 1
ATOM 830 C CA . LYS A 1 103 ? -6.673 5.249 3.636 1.00 96.50 103 LYS A CA 1
ATOM 831 C C . LYS A 1 103 ? -5.243 5.507 3.159 1.00 96.50 103 LYS A C 1
ATOM 833 O O . LYS A 1 103 ? -5.040 5.812 1.983 1.00 96.50 103 LYS A O 1
ATOM 838 N N . TRP A 1 104 ? -4.264 5.351 4.048 1.00 95.69 104 TRP A N 1
ATOM 839 C CA . TRP A 1 104 ? -2.847 5.501 3.726 1.00 95.69 104 TRP A CA 1
ATOM 840 C C . TRP A 1 104 ? -2.391 4.472 2.684 1.00 95.69 104 TRP A C 1
ATOM 842 O O . TRP A 1 104 ? -1.800 4.846 1.670 1.00 95.69 104 TRP A O 1
ATOM 852 N N . MET A 1 105 ? -2.745 3.192 2.863 1.00 94.88 105 MET A N 1
ATOM 853 C CA . MET A 1 105 ? -2.457 2.135 1.886 1.00 94.88 105 MET A CA 1
ATOM 854 C C . MET A 1 105 ? -3.055 2.455 0.515 1.00 94.88 105 MET A C 1
ATOM 856 O O . MET A 1 105 ? -2.360 2.356 -0.493 1.00 94.88 105 MET A O 1
ATOM 860 N N . LYS A 1 106 ? -4.318 2.895 0.470 1.00 93.50 106 LYS A N 1
ATOM 861 C CA . LYS A 1 106 ? -4.986 3.287 -0.777 1.00 93.50 106 LYS A CA 1
ATOM 862 C C . LYS A 1 106 ? -4.236 4.414 -1.489 1.00 93.50 106 LYS A C 1
ATOM 864 O O . LYS A 1 106 ? -4.000 4.314 -2.688 1.00 93.50 106 LYS A O 1
ATOM 869 N N . SER A 1 107 ? -3.850 5.464 -0.763 1.00 91.81 107 SER A N 1
ATOM 870 C CA . SER A 1 107 ? -3.125 6.602 -1.342 1.00 91.81 107 SER A CA 1
ATOM 871 C C . SER A 1 107 ? -1.780 6.184 -1.938 1.00 91.81 107 SER A C 1
ATOM 873 O O . SER A 1 107 ? -1.431 6.621 -3.032 1.00 91.81 107 SER A O 1
ATOM 875 N N . ASN A 1 108 ? -1.032 5.322 -1.245 1.00 90.50 108 ASN A N 1
ATOM 876 C CA . ASN A 1 108 ? 0.267 4.861 -1.731 1.00 90.50 108 ASN A CA 1
ATOM 877 C C . ASN A 1 108 ? 0.151 3.959 -2.957 1.00 90.50 108 ASN A C 1
ATOM 879 O O . ASN A 1 108 ? 0.914 4.136 -3.901 1.00 90.50 108 ASN A O 1
ATOM 883 N N . ILE A 1 109 ? -0.806 3.026 -2.969 1.00 89.69 109 ILE A N 1
ATOM 884 C CA . ILE A 1 109 ? -1.016 2.122 -4.109 1.00 89.69 109 ILE A CA 1
ATOM 885 C C . ILE A 1 109 ? -1.379 2.920 -5.366 1.00 89.69 109 ILE A C 1
ATOM 887 O O . ILE A 1 109 ? -0.781 2.704 -6.416 1.00 89.69 109 ILE A O 1
ATOM 891 N N . VAL A 1 110 ? -2.285 3.895 -5.244 1.00 85.06 110 VAL A N 1
ATOM 892 C CA . VAL A 1 110 ? -2.662 4.767 -6.370 1.00 85.06 110 VAL A CA 1
ATOM 893 C C . VAL A 1 110 ? -1.468 5.605 -6.848 1.00 85.06 110 VAL A C 1
ATOM 895 O O . VAL A 1 110 ? -1.260 5.761 -8.048 1.00 85.06 110 VAL A O 1
ATOM 898 N N . GLY A 1 111 ? -0.631 6.104 -5.933 1.00 87.75 111 GLY A N 1
ATOM 899 C CA . GLY A 1 111 ? 0.601 6.807 -6.307 1.00 87.75 111 GLY A CA 1
ATOM 900 C C . GLY A 1 111 ? 1.630 5.916 -7.020 1.00 87.75 111 GLY A C 1
ATOM 901 O O . GLY A 1 111 ? 2.343 6.383 -7.908 1.00 87.75 111 GLY A O 1
ATOM 902 N N . MET A 1 112 ? 1.714 4.631 -6.662 1.00 91.12 112 MET A N 1
ATOM 903 C CA . MET A 1 112 ? 2.636 3.675 -7.287 1.00 91.12 112 MET A CA 1
ATOM 904 C C . MET A 1 112 ? 2.259 3.337 -8.731 1.00 91.12 112 MET A C 1
ATOM 906 O O . MET A 1 112 ? 3.161 3.204 -9.556 1.00 91.12 112 MET A O 1
ATOM 910 N N . GLU A 1 113 ? 0.968 3.223 -9.042 1.00 89.06 113 GLU A N 1
ATOM 911 C CA . GLU A 1 113 ? 0.483 2.952 -10.403 1.00 89.06 113 GLU A CA 1
ATOM 912 C C . GLU A 1 113 ? 0.926 4.055 -11.374 1.00 89.06 113 GLU A C 1
ATOM 914 O O . GLU A 1 113 ? 1.612 3.775 -12.357 1.00 89.06 113 GLU A O 1
ATOM 919 N N . ALA A 1 114 ? 0.692 5.322 -11.016 1.00 90.31 114 ALA A N 1
ATOM 920 C CA . ALA A 1 114 ? 1.135 6.467 -11.812 1.00 90.31 114 ALA A CA 1
ATOM 921 C C . ALA A 1 114 ? 2.667 6.513 -11.988 1.00 90.31 114 ALA A C 1
ATOM 923 O O . ALA A 1 114 ? 3.175 6.820 -13.067 1.00 90.31 114 ALA A O 1
ATOM 924 N N . ASN A 1 115 ? 3.431 6.180 -10.941 1.00 93.00 115 ASN A N 1
ATOM 925 C CA . ASN A 1 115 ? 4.892 6.115 -11.032 1.00 93.00 115 ASN A CA 1
ATOM 926 C C . ASN A 1 115 ? 5.367 4.984 -11.961 1.00 93.00 115 ASN A C 1
ATOM 928 O O . ASN A 1 115 ? 6.357 5.154 -12.677 1.00 93.00 115 ASN A O 1
ATOM 932 N N . MET A 1 116 ? 4.682 3.837 -11.957 1.00 94.88 116 MET A N 1
ATOM 933 C CA . MET A 1 116 ? 4.995 2.703 -12.827 1.00 94.88 116 MET A CA 1
ATOM 934 C C . MET A 1 116 ? 4.678 3.019 -14.293 1.00 94.88 116 MET A C 1
ATOM 936 O O . MET A 1 116 ? 5.493 2.711 -15.162 1.00 94.88 116 MET A O 1
ATOM 940 N N . GLU A 1 117 ? 3.566 3.705 -14.566 1.00 94.00 117 GLU A N 1
ATOM 941 C CA . GLU A 1 117 ? 3.237 4.207 -15.906 1.00 94.00 117 GLU A CA 1
ATOM 942 C C . GLU A 1 117 ? 4.308 5.178 -16.421 1.00 94.00 117 GLU A C 1
ATOM 944 O O . GLU A 1 117 ? 4.830 5.004 -17.523 1.00 94.00 117 GLU A O 1
ATOM 949 N N . GLN A 1 118 ? 4.726 6.147 -15.599 1.00 95.62 118 GLN A N 1
ATOM 950 C CA . GLN A 1 118 ? 5.807 7.071 -15.962 1.00 95.62 118 GLN A CA 1
ATOM 951 C C . GLN A 1 118 ? 7.141 6.357 -16.210 1.00 95.62 118 GLN A C 1
ATOM 953 O O . GLN A 1 118 ? 7.928 6.777 -17.063 1.00 95.62 118 GLN A O 1
ATOM 958 N N . LEU A 1 119 ? 7.439 5.298 -15.452 1.00 96.94 119 LEU A N 1
ATOM 959 C CA . LEU A 1 119 ? 8.639 4.493 -15.662 1.00 96.94 119 LEU A CA 1
ATOM 960 C C . LEU A 1 119 ? 8.576 3.749 -16.998 1.00 96.94 119 LEU A C 1
ATOM 962 O O . LEU A 1 119 ? 9.563 3.756 -17.736 1.00 96.94 119 LEU A O 1
ATOM 966 N N . LEU A 1 120 ? 7.433 3.143 -17.321 1.00 97.00 120 LEU A N 1
ATOM 967 C CA . LEU A 1 120 ? 7.228 2.452 -18.590 1.00 97.00 120 LEU A CA 1
ATOM 968 C C . LEU A 1 120 ? 7.412 3.413 -19.767 1.00 97.00 120 LEU A C 1
ATOM 970 O O . LEU A 1 120 ? 8.140 3.096 -20.706 1.00 97.00 120 LEU A O 1
ATOM 974 N N . A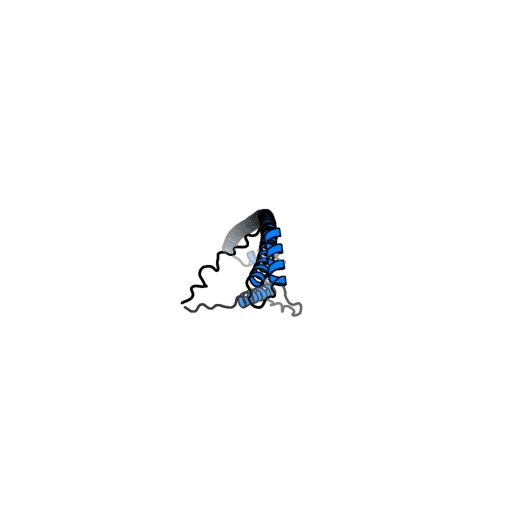SP A 1 121 ? 6.852 4.617 -19.673 1.00 97.69 121 ASP A N 1
ATOM 975 C CA . ASP A 1 121 ? 6.970 5.638 -20.713 1.00 97.69 121 ASP A CA 1
ATOM 976 C C . ASP A 1 121 ? 8.432 6.091 -20.912 1.00 97.69 121 ASP A C 1
ATOM 978 O O . ASP A 1 121 ? 8.939 6.186 -22.035 1.00 97.69 121 ASP A O 1
ATOM 982 N N . LYS A 1 122 ? 9.186 6.254 -19.814 1.00 97.75 122 LYS A N 1
ATOM 983 C CA . LYS A 1 122 ? 10.635 6.518 -19.868 1.00 97.75 122 LYS A CA 1
ATOM 984 C C . LYS A 1 122 ? 11.411 5.369 -20.508 1.00 97.75 122 LYS A C 1
ATOM 986 O O . LYS A 1 122 ? 12.304 5.636 -21.312 1.00 97.75 122 LYS A O 1
ATOM 991 N N . ILE A 1 123 ? 11.095 4.116 -20.178 1.00 98.00 123 ILE A N 1
ATOM 992 C CA . ILE A 1 123 ? 11.741 2.937 -20.775 1.00 98.00 123 ILE A CA 1
ATOM 993 C C . ILE A 1 123 ? 11.458 2.885 -22.277 1.00 98.00 123 ILE A C 1
ATOM 995 O O . ILE A 1 123 ? 12.391 2.707 -23.057 1.00 98.00 123 ILE A O 1
ATOM 999 N N . MET A 1 124 ? 10.215 3.117 -22.700 1.00 97.94 124 MET A N 1
ATOM 1000 C CA . MET A 1 124 ? 9.842 3.180 -24.118 1.00 97.94 124 MET A CA 1
ATOM 1001 C C . MET A 1 124 ? 10.573 4.309 -24.852 1.00 97.94 124 MET A C 1
ATOM 1003 O O . MET A 1 124 ? 11.093 4.107 -25.951 1.00 97.94 124 MET A O 1
ATOM 1007 N N . SER A 1 125 ? 10.696 5.482 -24.228 1.00 98.44 125 SER A N 1
ATOM 1008 C CA . SER A 1 125 ? 11.466 6.605 -24.773 1.00 98.44 125 SER A CA 1
ATOM 1009 C C . SER A 1 125 ? 12.955 6.272 -24.918 1.00 98.44 125 SER A C 1
ATOM 1011 O O . SER A 1 125 ? 13.557 6.537 -25.963 1.00 98.44 125 SER A O 1
ATOM 1013 N N . VAL A 1 126 ? 13.562 5.646 -23.904 1.00 98.25 126 VAL A N 1
ATOM 1014 C CA . VAL A 1 126 ? 14.959 5.185 -23.958 1.00 98.25 126 VAL A CA 1
ATOM 1015 C C . VAL A 1 126 ? 15.140 4.132 -25.048 1.00 98.25 126 VAL A C 1
ATOM 1017 O O . VAL A 1 126 ? 16.073 4.259 -25.838 1.00 98.25 126 VAL A O 1
ATOM 1020 N N . GLN A 1 127 ? 14.239 3.153 -25.140 1.00 98.19 127 GLN A N 1
ATOM 1021 C CA . GLN A 1 127 ? 14.261 2.108 -26.161 1.00 98.19 127 GLN A CA 1
ATOM 1022 C C . GLN A 1 127 ? 14.193 2.712 -27.569 1.00 98.19 127 GLN A C 1
ATOM 1024 O O . GLN A 1 127 ? 15.089 2.483 -28.372 1.00 98.19 127 GLN A O 1
ATOM 1029 N N . SER A 1 128 ? 13.220 3.589 -27.833 1.00 98.25 128 SER A N 1
ATOM 1030 C CA . SER A 1 128 ? 13.074 4.292 -29.116 1.00 98.25 128 SER A CA 1
ATOM 1031 C C . SER A 1 128 ? 14.326 5.094 -29.492 1.00 98.25 128 SER A C 1
ATOM 1033 O O . SER A 1 128 ? 14.804 5.054 -30.631 1.00 98.25 128 SER A O 1
ATOM 1035 N N . ARG A 1 129 ? 14.910 5.819 -28.528 1.00 97.62 129 ARG A N 1
ATOM 1036 C CA . ARG A 1 129 ? 16.159 6.563 -28.748 1.00 97.62 129 ARG A CA 1
ATOM 1037 C C . ARG A 1 129 ? 17.338 5.627 -29.013 1.00 97.62 129 ARG A C 1
ATOM 1039 O O . ARG A 1 129 ? 18.158 5.953 -29.869 1.00 97.62 129 ARG A O 1
ATOM 1046 N N . SER A 1 130 ? 17.417 4.504 -28.302 1.00 98.31 130 SER A N 1
ATOM 1047 C CA . SER A 1 130 ? 18.442 3.472 -28.479 1.00 98.31 130 SER A CA 1
ATOM 1048 C C . SER A 1 130 ? 18.356 2.855 -29.869 1.00 98.31 130 SER A C 1
ATOM 1050 O O . SER A 1 130 ? 19.353 2.839 -30.586 1.00 98.31 130 SER A O 1
ATOM 1052 N N . ASP A 1 131 ? 17.156 2.461 -30.295 1.00 98.31 131 ASP A N 1
ATOM 1053 C CA . ASP A 1 131 ? 16.908 1.888 -31.615 1.00 98.31 131 ASP A CA 1
ATOM 1054 C C . ASP A 1 131 ? 17.301 2.875 -32.714 1.00 98.31 131 ASP A C 1
ATOM 1056 O O . ASP A 1 131 ? 18.039 2.518 -33.629 1.00 98.31 131 ASP A O 1
ATOM 1060 N N . ARG A 1 132 ? 16.940 4.157 -32.571 1.00 98.06 132 ARG A N 1
ATOM 1061 C CA . ARG A 1 132 ? 17.347 5.202 -33.521 1.00 98.06 132 ARG A CA 1
ATOM 1062 C C . ARG A 1 132 ? 18.866 5.359 -33.615 1.00 98.06 132 ARG A C 1
ATOM 1064 O O . ARG A 1 132 ? 19.407 5.491 -34.714 1.00 98.06 132 ARG A O 1
ATOM 1071 N N . VAL A 1 133 ? 19.564 5.376 -32.478 1.00 97.94 133 VAL A N 1
ATOM 1072 C CA . VAL A 1 133 ? 21.035 5.438 -32.463 1.00 97.94 133 VAL A CA 1
ATOM 1073 C C . VAL A 1 133 ? 21.620 4.180 -33.101 1.00 97.94 133 VAL A C 1
ATOM 1075 O O . VAL A 1 133 ? 22.531 4.285 -33.919 1.00 97.94 133 VAL A O 1
ATOM 1078 N N . ASN A 1 134 ? 21.081 3.007 -32.777 1.00 97.94 134 ASN A N 1
ATOM 1079 C CA . ASN A 1 134 ? 21.557 1.729 -33.283 1.00 97.94 134 ASN A CA 1
ATOM 1080 C C . ASN A 1 134 ? 21.397 1.623 -34.807 1.00 97.94 134 ASN A C 1
ATOM 1082 O O . ASN A 1 134 ? 22.362 1.284 -35.489 1.00 97.94 134 ASN A O 1
ATOM 1086 N N . THR A 1 135 ? 20.239 2.007 -35.354 1.00 97.69 135 THR A N 1
ATOM 1087 C CA . THR A 1 135 ? 20.012 2.084 -36.806 1.00 97.69 135 THR A CA 1
ATOM 1088 C C . THR A 1 135 ? 21.018 3.023 -37.474 1.00 97.69 135 THR A C 1
ATOM 1090 O O . THR A 1 135 ? 21.679 2.629 -38.432 1.00 97.69 135 THR A O 1
ATOM 1093 N N . SER A 1 136 ? 21.233 4.225 -36.927 1.00 97.88 136 SER A N 1
ATOM 1094 C CA . SER A 1 136 ? 22.195 5.179 -37.499 1.00 97.88 136 SER A CA 1
ATOM 1095 C C . SER A 1 136 ? 23.639 4.662 -37.463 1.00 97.88 136 SER A C 1
ATOM 1097 O O . SER A 1 136 ? 24.397 4.832 -38.420 1.00 97.88 136 SER A O 1
ATOM 1099 N N . LEU A 1 137 ? 24.049 4.018 -36.366 1.00 97.88 137 LEU A N 1
ATOM 1100 C CA . LEU A 1 137 ? 25.382 3.422 -36.270 1.00 97.88 137 LEU A CA 1
ATOM 1101 C C . LEU A 1 137 ? 25.548 2.239 -37.224 1.00 97.88 137 LEU A C 1
ATOM 1103 O O . LEU A 1 137 ? 26.633 2.073 -37.781 1.00 97.88 137 LEU A O 1
ATOM 1107 N N . PHE A 1 138 ? 24.501 1.440 -37.429 1.00 97.19 138 PHE A N 1
ATOM 1108 C CA . PHE A 1 138 ? 24.509 0.339 -38.385 1.00 97.19 138 PHE A CA 1
ATOM 1109 C C . PHE A 1 138 ? 24.756 0.839 -39.814 1.00 97.19 138 PHE A C 1
ATOM 1111 O O . PHE A 1 138 ? 25.688 0.370 -40.466 1.00 97.19 138 PHE A O 1
ATOM 1118 N N . GLU A 1 139 ? 24.015 1.857 -40.259 1.00 97.12 139 GLU A N 1
ATOM 1119 C CA . GLU A 1 139 ? 24.206 2.485 -41.574 1.00 97.12 139 GLU A CA 1
ATOM 1120 C C . GLU A 1 139 ? 25.637 3.018 -41.738 1.00 97.12 139 GLU A C 1
ATOM 1122 O O . GLU A 1 139 ? 26.324 2.720 -42.717 1.00 97.12 139 GLU A O 1
ATOM 1127 N N . LYS A 1 140 ? 26.146 3.757 -40.741 1.00 97.12 140 LYS A N 1
ATOM 1128 C CA . LYS A 1 140 ? 27.520 4.284 -40.777 1.00 97.12 140 LYS A CA 1
ATOM 1129 C C . LYS A 1 140 ? 28.568 3.174 -40.865 1.00 97.12 140 LYS A C 1
ATOM 1131 O O . LYS A 1 140 ? 29.524 3.314 -41.626 1.00 97.12 140 LYS A O 1
ATOM 1136 N N . ARG A 1 141 ? 28.402 2.076 -40.120 1.00 97.31 141 ARG A N 1
ATOM 1137 C CA . ARG A 1 141 ? 29.294 0.905 -40.199 1.00 97.31 141 ARG A CA 1
ATOM 1138 C C . ARG A 1 141 ? 29.262 0.279 -41.587 1.00 97.31 141 ARG A C 1
ATOM 1140 O O . ARG A 1 141 ? 30.319 -0.036 -42.122 1.00 97.31 141 ARG A O 1
ATOM 1147 N N . GLU A 1 142 ? 28.088 0.165 -42.199 1.00 96.81 142 GLU A N 1
ATOM 1148 C CA . GLU A 1 142 ? 27.956 -0.358 -43.559 1.00 96.81 142 GLU A CA 1
ATOM 1149 C C . GLU A 1 142 ? 28.697 0.520 -44.584 1.00 96.81 142 GLU A C 1
ATOM 1151 O O . GLU A 1 142 ? 29.414 0.011 -45.449 1.00 96.81 142 GLU A O 1
ATOM 1156 N N . HIS A 1 143 ? 28.588 1.847 -44.469 1.00 96.62 143 HIS A N 1
ATOM 1157 C CA . HIS A 1 143 ? 29.337 2.779 -45.314 1.00 96.62 143 HIS A CA 1
ATOM 1158 C C . HIS A 1 143 ? 30.855 2.673 -45.110 1.00 96.62 143 HIS A C 1
ATOM 1160 O O . HIS A 1 143 ? 31.605 2.663 -46.090 1.00 96.62 143 HIS A O 1
ATOM 1166 N N . ILE A 1 144 ? 31.312 2.557 -43.860 1.00 97.06 144 ILE A N 1
ATOM 1167 C CA . ILE A 1 144 ? 32.732 2.366 -43.531 1.00 97.06 144 ILE A CA 1
ATOM 1168 C C . ILE A 1 144 ? 33.252 1.054 -44.132 1.00 97.06 144 ILE A C 1
ATOM 1170 O O . ILE A 1 144 ? 34.315 1.046 -44.750 1.00 97.06 144 ILE A O 1
ATOM 1174 N N . GLU A 1 145 ? 32.486 -0.033 -44.041 1.00 96.50 145 GLU A N 1
ATOM 1175 C CA . GLU A 1 145 ? 32.828 -1.317 -44.660 1.00 96.50 145 GLU A CA 1
ATOM 1176 C C . GLU A 1 145 ? 32.918 -1.218 -46.188 1.00 96.50 145 GLU A C 1
ATOM 1178 O O . GLU A 1 145 ? 33.866 -1.727 -46.791 1.00 96.50 145 GLU A O 1
ATOM 1183 N N . LYS A 1 146 ? 31.984 -0.506 -46.836 1.00 96.06 146 LYS A N 1
ATOM 1184 C CA . LYS A 1 146 ? 32.049 -0.230 -48.283 1.00 96.06 146 LYS A CA 1
ATOM 1185 C C . LYS A 1 146 ? 33.337 0.519 -48.644 1.00 96.06 146 LYS A C 1
ATOM 1187 O O . LYS A 1 146 ? 34.044 0.097 -49.557 1.00 96.06 146 LYS A O 1
ATOM 1192 N N . LEU A 1 147 ? 33.693 1.568 -47.899 1.00 95.69 147 LEU A N 1
ATOM 1193 C CA . LEU A 1 147 ? 34.936 2.321 -48.109 1.00 95.69 147 LEU A CA 1
ATOM 1194 C C . LEU A 1 147 ? 36.188 1.463 -47.882 1.00 95.69 147 LEU A C 1
ATOM 1196 O O . LEU A 1 147 ? 37.119 1.524 -48.686 1.00 95.69 147 LEU A O 1
ATOM 1200 N N . HIS A 1 148 ? 36.212 0.630 -46.838 1.00 95.00 148 HIS A N 1
ATOM 1201 C CA . HIS A 1 148 ? 37.316 -0.299 -46.588 1.00 95.00 148 HIS A CA 1
ATOM 1202 C C . HIS A 1 148 ? 37.485 -1.309 -47.726 1.00 95.00 148 HIS A C 1
ATOM 1204 O O . HIS A 1 148 ? 38.614 -1.539 -48.165 1.00 95.00 148 HIS A O 1
ATOM 1210 N N . ARG A 1 149 ? 36.389 -1.875 -48.251 1.00 94.38 149 ARG A N 1
ATOM 1211 C CA . ARG A 1 149 ? 36.426 -2.769 -49.422 1.00 94.38 149 ARG A CA 1
ATOM 1212 C C . ARG A 1 149 ? 37.021 -2.061 -50.634 1.00 94.38 149 ARG A C 1
ATOM 1214 O O . ARG A 1 149 ? 37.969 -2.580 -51.220 1.00 94.38 149 ARG A O 1
ATOM 1221 N N . THR A 1 150 ? 36.535 -0.863 -50.959 1.00 92.38 150 THR A N 1
ATOM 1222 C CA . THR A 1 150 ? 37.047 -0.071 -52.086 1.00 92.38 150 THR A CA 1
ATOM 1223 C C . THR A 1 150 ? 38.528 0.259 -51.914 1.00 92.38 150 THR A C 1
ATOM 1225 O O . THR A 1 150 ? 39.320 0.009 -52.821 1.00 92.38 150 THR A O 1
ATOM 1228 N N . ARG A 1 151 ? 38.945 0.728 -50.731 1.00 90.06 151 ARG A N 1
ATOM 1229 C CA . ARG A 1 151 ? 40.356 1.014 -50.424 1.00 90.06 151 ARG A CA 1
ATOM 1230 C C . ARG A 1 151 ? 41.235 -0.228 -50.562 1.00 90.06 151 ARG A C 1
ATOM 1232 O O . ARG A 1 151 ? 42.336 -0.141 -51.100 1.00 90.06 151 ARG A O 1
ATOM 1239 N N . ASN A 1 152 ? 40.771 -1.382 -50.088 1.00 91.69 152 ASN A N 1
ATOM 1240 C CA . ASN A 1 152 ? 41.519 -2.635 -50.178 1.00 91.69 152 ASN A CA 1
ATOM 1241 C C . ASN A 1 152 ? 41.694 -3.096 -51.628 1.00 91.69 152 ASN A C 1
ATOM 1243 O O . ASN A 1 152 ? 42.780 -3.547 -51.991 1.00 91.69 152 ASN A O 1
ATOM 1247 N N . LEU A 1 153 ? 40.652 -2.973 -52.457 1.00 90.94 153 LEU A N 1
ATOM 1248 C CA . LEU A 1 153 ? 40.741 -3.252 -53.891 1.00 90.94 153 LEU A CA 1
ATOM 1249 C C . LEU A 1 153 ? 41.718 -2.295 -54.574 1.00 90.94 153 LEU A C 1
ATOM 1251 O O . LEU A 1 153 ? 42.612 -2.751 -55.282 1.00 90.94 153 LEU A O 1
ATOM 1255 N N . LEU A 1 154 ? 41.620 -0.996 -54.290 1.00 88.38 154 LEU A N 1
ATOM 1256 C CA . LEU A 1 154 ? 42.523 0.011 -54.840 1.00 88.38 154 LEU A CA 1
ATOM 1257 C C . LEU A 1 154 ? 43.984 -0.263 -54.457 1.00 88.38 154 LEU A C 1
ATOM 1259 O O . LEU A 1 154 ? 44.856 -0.241 -55.321 1.00 88.38 154 LEU A O 1
ATOM 1263 N N . ARG A 1 155 ? 44.249 -0.641 -53.199 1.00 86.94 155 ARG A N 1
ATOM 1264 C CA . ARG A 1 155 ? 45.587 -1.053 -52.746 1.00 86.94 155 ARG A CA 1
ATOM 1265 C C . ARG A 1 155 ? 46.100 -2.286 -53.493 1.00 86.94 155 ARG A C 1
ATOM 1267 O O . ARG A 1 155 ? 47.284 -2.347 -53.804 1.00 86.94 155 ARG A O 1
ATOM 1274 N N . LYS A 1 156 ? 45.237 -3.266 -53.790 1.00 88.38 156 LYS A N 1
ATOM 1275 C CA . LYS A 1 156 ? 45.615 -4.440 -54.598 1.00 88.38 156 LYS A CA 1
ATOM 1276 C C . LYS A 1 156 ? 45.966 -4.045 -56.035 1.00 88.38 156 LYS A C 1
ATOM 1278 O O . LYS A 1 156 ? 46.960 -4.537 -56.553 1.00 88.38 156 LYS A O 1
ATOM 1283 N N . VAL A 1 157 ? 45.185 -3.160 -56.661 1.00 87.94 157 VAL A N 1
ATOM 1284 C CA . VAL A 1 157 ? 45.445 -2.674 -58.031 1.00 87.94 157 VAL A CA 1
ATOM 1285 C C . VAL A 1 157 ? 46.744 -1.868 -58.089 1.00 87.94 157 VAL A C 1
ATOM 1287 O O . VAL A 1 157 ? 47.575 -2.121 -58.956 1.00 87.94 157 VAL A O 1
ATOM 1290 N N . GLN A 1 158 ? 46.969 -0.967 -57.129 1.00 84.94 158 GLN A N 1
ATOM 1291 C CA . GLN A 1 158 ? 48.240 -0.251 -56.997 1.00 84.94 158 GLN A CA 1
ATOM 1292 C C . GLN A 1 158 ? 49.408 -1.219 -56.769 1.00 84.94 158 GLN A C 1
ATOM 1294 O O . GLN A 1 158 ? 50.418 -1.120 -57.451 1.00 84.94 158 GLN A O 1
ATOM 1299 N N . GLY A 1 159 ? 49.257 -2.204 -55.877 1.00 84.94 159 GLY A N 1
ATOM 1300 C CA . GLY A 1 159 ? 50.276 -3.230 -55.647 1.00 84.94 159 GLY A CA 1
ATOM 1301 C C . GLY A 1 159 ? 50.669 -3.967 -56.930 1.00 84.94 159 GLY A C 1
ATOM 1302 O O . GLY A 1 159 ? 51.856 -4.120 -57.193 1.00 84.94 159 GLY A O 1
ATOM 1303 N N . LYS A 1 160 ? 49.698 -4.347 -57.772 1.00 84.94 160 LYS A N 1
ATOM 1304 C CA . LYS A 1 160 ? 49.964 -4.976 -59.078 1.00 84.94 160 LYS A CA 1
ATOM 1305 C C . LYS A 1 160 ? 50.701 -4.062 -60.055 1.00 84.94 160 LYS A C 1
ATOM 1307 O O . LYS A 1 160 ? 51.591 -4.523 -60.758 1.00 84.94 160 LYS A O 1
ATOM 1312 N N . LEU A 1 161 ? 50.359 -2.774 -60.093 1.00 80.75 161 LEU A N 1
ATOM 1313 C CA . LEU A 1 161 ? 51.008 -1.802 -60.979 1.00 80.75 161 LEU A CA 1
ATOM 1314 C C . LEU A 1 161 ? 52.523 -1.680 -60.716 1.00 80.75 161 LEU A C 1
ATOM 1316 O O . LEU A 1 161 ? 53.300 -1.487 -61.657 1.00 80.75 161 LEU A O 1
ATOM 1320 N N . PHE A 1 162 ? 52.922 -1.805 -59.448 1.00 78.81 162 PHE A N 1
ATOM 1321 C CA . PHE A 1 162 ? 54.297 -1.614 -58.975 1.00 78.81 162 PHE A CA 1
ATOM 1322 C C . PHE A 1 162 ? 55.031 -2.917 -58.623 1.00 78.81 162 PHE A C 1
ATOM 1324 O O . PHE A 1 162 ? 56.154 -2.861 -58.140 1.00 78.81 162 PHE A O 1
ATOM 1331 N N . SER A 1 163 ? 54.419 -4.084 -58.836 1.00 82.81 163 SER A N 1
ATOM 1332 C CA . SER A 1 163 ? 55.082 -5.367 -58.582 1.00 82.81 163 SER A CA 1
ATOM 1333 C C . SER A 1 163 ? 55.976 -5.746 -59.762 1.00 82.81 163 SER A C 1
ATOM 1335 O O . SER A 1 163 ? 55.489 -5.930 -60.876 1.00 82.81 163 SER A O 1
ATOM 1337 N N . ASP A 1 164 ? 57.274 -5.921 -59.510 1.00 74.56 164 ASP A N 1
ATOM 1338 C CA . ASP A 1 164 ? 58.257 -6.314 -60.535 1.00 74.56 164 ASP A CA 1
ATOM 1339 C C . ASP A 1 164 ? 58.062 -7.748 -61.052 1.00 74.56 164 ASP A C 1
ATOM 1341 O O . ASP A 1 164 ? 58.572 -8.110 -62.110 1.00 74.56 164 ASP A O 1
ATOM 1345 N N . SER A 1 165 ? 57.294 -8.563 -60.325 1.00 85.69 165 SER A N 1
ATOM 1346 C CA . SER A 1 165 ? 56.902 -9.918 -60.717 1.00 85.69 165 SER A CA 1
ATOM 1347 C C . SER A 1 165 ? 55.683 -9.977 -61.650 1.00 85.69 165 SER A C 1
ATOM 1349 O O . SER A 1 165 ? 55.374 -11.050 -62.167 1.00 85.69 165 SER A O 1
ATOM 1351 N N . GLU A 1 166 ? 54.974 -8.864 -61.866 1.00 86.81 166 GLU A N 1
ATOM 1352 C CA . GLU A 1 166 ? 53.781 -8.804 -62.720 1.00 86.81 166 GLU A CA 1
ATOM 1353 C C . GLU A 1 166 ? 54.147 -8.503 -64.184 1.00 86.81 166 GLU A C 1
ATOM 1355 O O . GLU A 1 166 ? 55.064 -7.737 -64.486 1.00 86.81 166 GLU A O 1
ATOM 1360 N N . SER A 1 167 ? 53.402 -9.087 -65.128 1.00 87.00 167 SER A N 1
ATOM 1361 C CA . SER A 1 167 ? 53.649 -8.886 -66.565 1.00 87.00 167 SER A CA 1
ATOM 1362 C C . SER A 1 167 ? 53.378 -7.441 -67.016 1.00 87.00 167 SER A C 1
ATOM 1364 O O . SER A 1 167 ? 52.532 -6.743 -66.453 1.00 87.00 167 SER A O 1
ATOM 1366 N N . ILE A 1 168 ? 54.039 -6.998 -68.095 1.00 84.31 168 ILE A N 1
ATOM 1367 C CA . ILE A 1 168 ? 53.827 -5.663 -68.694 1.00 84.31 168 ILE A CA 1
ATOM 1368 C C . ILE A 1 168 ? 52.343 -5.436 -69.037 1.00 84.31 168 ILE A C 1
ATOM 1370 O O . ILE A 1 168 ? 51.815 -4.350 -68.799 1.00 84.31 168 ILE A O 1
ATOM 1374 N N . GLN A 1 169 ? 51.657 -6.475 -69.523 1.00 85.25 169 GLN A N 1
ATOM 1375 C CA . GLN A 1 169 ? 50.226 -6.437 -69.826 1.00 85.25 169 GLN A CA 1
ATOM 1376 C C . GLN A 1 169 ? 49.377 -6.198 -68.564 1.00 85.25 169 GLN A C 1
ATOM 1378 O O . GLN A 1 169 ? 48.534 -5.303 -68.553 1.00 85.25 169 GLN A O 1
ATOM 1383 N N . ALA A 1 170 ? 49.641 -6.927 -67.473 1.00 84.19 170 ALA A N 1
ATOM 1384 C CA . ALA A 1 170 ? 48.911 -6.780 -66.209 1.00 84.19 170 ALA A CA 1
ATOM 1385 C C . ALA A 1 170 ? 49.103 -5.389 -65.572 1.00 84.19 170 ALA A C 1
ATOM 1387 O O . ALA A 1 170 ? 48.170 -4.817 -65.001 1.00 84.19 170 ALA A O 1
ATOM 1388 N N . ARG A 1 171 ? 50.303 -4.812 -65.708 1.00 84.94 171 ARG A N 1
ATOM 1389 C CA . ARG A 1 171 ? 50.610 -3.446 -65.254 1.00 84.94 171 ARG A CA 1
ATOM 1390 C C . ARG A 1 171 ? 49.900 -2.391 -66.108 1.00 84.94 171 ARG A C 1
ATOM 1392 O O . ARG A 1 171 ? 49.352 -1.438 -65.555 1.00 84.94 171 ARG A O 1
ATOM 1399 N N . ALA A 1 172 ? 49.851 -2.574 -67.430 1.00 84.00 172 ALA A N 1
ATOM 1400 C CA . ALA A 1 172 ? 49.117 -1.689 -68.336 1.00 84.00 172 ALA A CA 1
ATOM 1401 C C . ALA A 1 172 ? 47.605 -1.697 -68.041 1.00 84.00 172 ALA A C 1
ATOM 1403 O O . ALA A 1 172 ? 46.991 -0.635 -67.945 1.00 84.00 172 ALA A O 1
ATOM 1404 N N . GLU A 1 173 ? 47.018 -2.872 -67.807 1.00 87.00 173 GLU A N 1
ATOM 1405 C CA . GLU A 1 173 ? 45.607 -3.014 -67.422 1.00 87.00 173 GLU A CA 1
ATOM 1406 C C . GLU A 1 173 ? 45.300 -2.338 -66.074 1.00 87.00 173 GLU A C 1
ATOM 1408 O O . GLU A 1 173 ? 44.326 -1.591 -65.963 1.00 87.00 173 GLU A O 1
ATOM 1413 N N . ALA A 1 174 ? 46.157 -2.511 -65.059 1.00 85.88 174 ALA A N 1
ATOM 1414 C CA . ALA A 1 174 ? 46.012 -1.833 -63.768 1.00 85.88 174 ALA A CA 1
ATOM 1415 C C . ALA A 1 174 ? 46.081 -0.296 -63.894 1.00 85.88 174 ALA A C 1
ATOM 1417 O O . ALA A 1 174 ? 45.303 0.412 -63.248 1.00 85.88 174 ALA A O 1
ATOM 1418 N N . ALA A 1 175 ? 46.967 0.226 -64.749 1.00 83.50 175 ALA A N 1
ATOM 1419 C CA . ALA A 1 175 ? 47.079 1.659 -65.021 1.00 83.50 175 ALA A CA 1
ATOM 1420 C C . ALA A 1 175 ? 45.824 2.222 -65.710 1.00 83.50 175 ALA A C 1
ATOM 1422 O O . ALA A 1 175 ? 45.359 3.307 -65.352 1.00 83.50 175 ALA A O 1
ATOM 1423 N N . VAL A 1 176 ? 45.245 1.479 -66.661 1.00 86.12 176 VAL A N 1
ATOM 1424 C CA . VAL A 1 176 ? 43.987 1.856 -67.327 1.00 86.12 176 VAL A CA 1
ATOM 1425 C C . VAL A 1 176 ? 42.835 1.915 -66.322 1.00 86.12 176 VAL A C 1
ATOM 1427 O O . VAL A 1 176 ? 42.091 2.895 -66.319 1.00 86.12 176 VAL A O 1
ATOM 1430 N N . LEU A 1 177 ? 42.718 0.924 -65.431 1.00 85.44 177 LEU A N 1
ATOM 1431 C CA . LEU A 1 177 ? 41.668 0.892 -64.407 1.00 85.44 177 LEU A CA 1
ATOM 1432 C C . LEU A 1 177 ? 41.773 2.059 -63.414 1.00 85.44 177 LEU A C 1
ATOM 1434 O O . LEU A 1 177 ? 40.762 2.677 -63.093 1.00 85.44 177 LEU A O 1
ATOM 1438 N N . LEU A 1 178 ? 42.979 2.405 -62.948 1.00 82.69 178 LEU A N 1
ATOM 1439 C CA . LEU A 1 178 ? 43.167 3.559 -62.055 1.00 82.69 178 LEU A CA 1
ATOM 1440 C C . LEU A 1 178 ? 42.859 4.891 -62.755 1.00 82.69 178 LEU A C 1
ATOM 1442 O O . LEU A 1 178 ? 42.239 5.760 -62.147 1.00 82.69 178 LEU A O 1
ATOM 1446 N N . LYS A 1 179 ? 43.217 5.027 -64.039 1.00 82.56 179 LYS A N 1
ATOM 1447 C CA . LYS A 1 179 ? 42.910 6.218 -64.845 1.00 82.56 179 LYS A CA 1
ATOM 1448 C C . LYS A 1 179 ? 41.408 6.383 -65.101 1.00 82.56 179 LYS A C 1
ATOM 1450 O O . LYS A 1 179 ? 40.914 7.502 -65.077 1.00 82.56 179 LYS A O 1
ATOM 1455 N N . GLN A 1 180 ? 40.673 5.290 -65.320 1.00 83.12 180 GLN A N 1
ATOM 1456 C CA . GLN A 1 180 ? 39.207 5.324 -65.445 1.00 83.12 180 GLN A CA 1
ATOM 1457 C C . GLN A 1 180 ? 38.506 5.735 -64.143 1.00 83.12 180 GLN A C 1
ATOM 1459 O O . GLN A 1 180 ? 37.426 6.313 -64.190 1.00 83.12 180 GLN A O 1
ATOM 1464 N N . LEU A 1 181 ? 39.122 5.458 -62.991 1.00 81.62 181 LEU A N 1
ATOM 1465 C CA . LEU A 1 181 ? 38.642 5.875 -61.670 1.00 81.62 181 LEU A CA 1
ATOM 1466 C C . LEU A 1 181 ? 39.079 7.304 -61.290 1.00 81.62 181 LEU A C 1
ATOM 1468 O O . LEU A 1 181 ? 38.885 7.697 -60.141 1.00 81.62 181 LEU A O 1
ATOM 1472 N N . ASP A 1 182 ? 39.688 8.045 -62.225 1.00 80.38 182 ASP A N 1
ATOM 1473 C CA . ASP A 1 182 ? 40.282 9.376 -62.021 1.00 80.38 182 ASP A CA 1
ATOM 1474 C C . ASP A 1 182 ? 41.266 9.418 -60.834 1.00 80.38 182 ASP A C 1
ATOM 1476 O O . ASP A 1 182 ? 41.440 10.423 -60.144 1.00 80.38 182 ASP A O 1
ATOM 1480 N N . PHE A 1 183 ? 41.900 8.274 -60.551 1.00 76.50 183 PHE A N 1
ATOM 1481 C CA . PHE A 1 183 ? 42.840 8.139 -59.452 1.00 76.50 183 PHE A CA 1
ATOM 1482 C C . PHE A 1 183 ? 44.245 8.488 -59.954 1.00 76.50 183 PHE A C 1
ATOM 1484 O O . PHE A 1 183 ? 44.693 7.908 -60.951 1.00 76.50 183 PHE A O 1
ATOM 1491 N N . PRO A 1 184 ? 44.981 9.395 -59.285 1.00 67.88 184 PRO A N 1
ATOM 1492 C CA . PRO A 1 184 ? 46.295 9.805 -59.750 1.00 67.88 184 PRO A CA 1
ATOM 1493 C C . PRO A 1 184 ? 47.246 8.608 -59.743 1.00 67.88 184 PRO A C 1
ATOM 1495 O O . PRO A 1 184 ? 47.562 8.028 -58.700 1.00 67.88 184 PRO A O 1
ATOM 1498 N N . VAL A 1 185 ? 47.716 8.234 -60.930 1.00 61.78 185 VAL A N 1
ATOM 1499 C CA . VAL A 1 185 ? 48.813 7.283 -61.095 1.00 61.78 185 VAL A CA 1
ATOM 1500 C C . VAL A 1 185 ? 50.102 8.070 -60.873 1.00 61.78 185 VAL A C 1
ATOM 1502 O O . VAL A 1 185 ? 50.700 8.581 -61.815 1.00 61.78 185 VAL A O 1
ATOM 1505 N N . CYS A 1 186 ? 50.495 8.258 -59.612 1.00 54.88 186 CYS A N 1
ATOM 1506 C CA . CYS A 1 186 ? 51.751 8.930 -59.285 1.00 54.88 186 CYS A CA 1
ATOM 1507 C C . CYS A 1 186 ? 52.929 8.038 -59.696 1.00 54.88 186 CYS A C 1
ATOM 1509 O O . CYS A 1 186 ? 53.301 7.115 -58.979 1.00 54.88 186 CYS A O 1
ATOM 1511 N N . ILE A 1 187 ? 53.523 8.327 -60.854 1.00 53.88 187 ILE A N 1
ATOM 1512 C CA . ILE A 1 187 ? 54.773 7.702 -61.318 1.00 53.88 187 ILE A CA 1
ATOM 1513 C C . ILE A 1 187 ? 55.986 8.304 -60.565 1.00 53.88 187 ILE A C 1
ATOM 1515 O O . ILE A 1 187 ? 57.079 7.747 -60.570 1.00 53.88 187 ILE A O 1
ATOM 1519 N N . GLU A 1 188 ? 55.805 9.429 -59.862 1.00 45.53 188 GLU A N 1
ATOM 1520 C CA . GLU A 1 188 ? 56.906 10.218 -59.289 1.00 45.53 188 GLU A CA 1
ATOM 1521 C C . GLU A 1 188 ? 57.460 9.735 -57.939 1.00 45.53 188 GLU A C 1
ATOM 1523 O O . GLU A 1 188 ? 58.509 10.219 -57.519 1.00 45.53 188 GLU A O 1
ATOM 1528 N N . THR A 1 189 ? 56.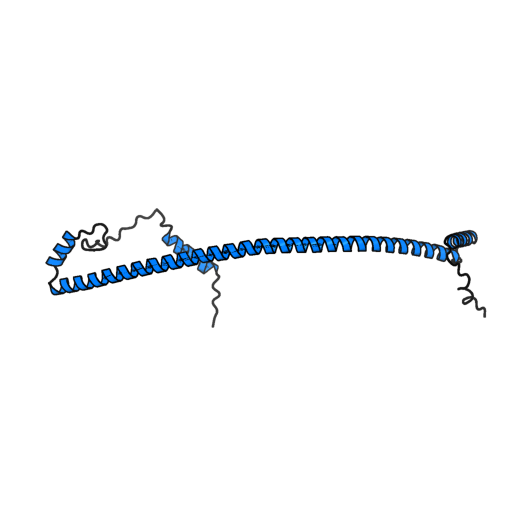852 8.758 -57.258 1.00 45.34 189 THR A N 1
ATOM 1529 C CA . THR A 1 189 ? 57.391 8.285 -55.962 1.00 45.34 189 THR A CA 1
ATOM 1530 C C . THR A 1 189 ? 58.677 7.450 -56.107 1.00 45.34 189 THR A C 1
ATOM 1532 O O . THR A 1 189 ? 59.346 7.196 -55.115 1.00 45.34 189 THR A O 1
ATOM 1535 N N . PHE A 1 190 ? 59.085 7.089 -57.331 1.00 49.22 190 PHE A N 1
ATOM 1536 C CA . PHE A 1 190 ? 60.253 6.232 -57.598 1.00 49.22 190 PHE A CA 1
ATOM 1537 C C . PHE A 1 190 ? 61.478 6.947 -58.193 1.00 49.22 190 PHE A C 1
ATOM 1539 O O . PHE A 1 190 ? 62.433 6.286 -58.593 1.00 49.22 190 PHE A O 1
ATOM 1546 N N . ARG A 1 191 ? 61.518 8.290 -58.240 1.00 42.47 191 ARG A N 1
ATOM 1547 C CA . ARG A 1 191 ? 62.781 8.988 -58.573 1.00 42.47 191 ARG A CA 1
ATOM 1548 C C . ARG A 1 191 ? 63.774 9.002 -57.399 1.00 42.47 191 ARG A C 1
ATOM 1550 O O . ARG A 1 191 ? 64.936 9.342 -57.595 1.00 42.47 191 ARG A O 1
ATOM 1557 N N . SER A 1 192 ? 63.334 8.620 -56.201 1.00 44.06 192 SER A N 1
ATOM 1558 C CA . SER A 1 192 ? 64.154 8.661 -54.984 1.00 44.06 192 SER A CA 1
ATOM 1559 C C . SER A 1 192 ? 64.918 7.363 -54.692 1.00 44.06 192 SER A C 1
ATOM 1561 O O . SER A 1 192 ? 65.918 7.430 -53.987 1.00 44.06 192 SER A O 1
ATOM 1563 N N . ASP A 1 193 ? 64.510 6.223 -55.269 1.00 43.31 193 ASP A N 1
ATOM 1564 C CA . ASP A 1 193 ? 65.098 4.902 -54.964 1.00 43.31 193 ASP A CA 1
ATOM 1565 C C . ASP A 1 193 ? 66.103 4.394 -56.022 1.00 43.31 193 ASP A C 1
ATOM 1567 O O . ASP A 1 193 ? 66.732 3.360 -55.829 1.00 43.31 193 ASP A O 1
ATOM 1571 N N . PHE A 1 194 ? 66.318 5.130 -57.121 1.00 45.56 194 PHE A N 1
ATOM 1572 C CA . PHE A 1 194 ? 67.340 4.824 -58.138 1.00 45.56 194 PHE A CA 1
ATOM 1573 C C . PHE A 1 194 ? 68.435 5.902 -58.153 1.00 45.56 194 PHE A C 1
ATOM 1575 O O . PHE A 1 194 ? 68.617 6.641 -59.121 1.00 45.56 194 PHE A O 1
ATOM 1582 N N . LYS A 1 195 ? 69.170 6.020 -57.044 1.00 39.00 195 LYS A N 1
ATOM 1583 C CA . LYS A 1 195 ? 70.479 6.680 -57.036 1.00 39.00 195 LYS A CA 1
ATOM 1584 C C . LYS A 1 195 ? 71.521 5.579 -57.236 1.00 39.00 195 LYS A C 1
ATOM 1586 O O . LYS A 1 195 ? 71.813 4.844 -56.301 1.00 39.00 195 LYS A O 1
ATOM 1591 N N . LEU A 1 196 ? 71.975 5.410 -58.480 1.00 41.31 196 LEU A N 1
ATOM 1592 C CA . LEU A 1 196 ? 73.171 4.620 -58.773 1.00 41.31 196 LEU A CA 1
ATOM 1593 C C . LEU A 1 196 ? 74.373 5.307 -58.108 1.00 41.31 196 LEU A C 1
ATOM 1595 O O . LEU A 1 196 ? 74.555 6.513 -58.307 1.00 41.31 196 LEU A O 1
ATOM 1599 N N . ASP A 1 197 ? 75.141 4.538 -57.336 1.00 39.75 197 ASP A N 1
ATOM 1600 C CA . ASP A 1 197 ? 76.579 4.777 -57.154 1.00 39.75 197 ASP A CA 1
ATOM 1601 C C . ASP A 1 197 ? 77.318 4.602 -58.493 1.00 39.75 197 ASP A C 1
ATOM 1603 O O . ASP A 1 197 ? 76.904 3.723 -59.292 1.00 39.75 197 ASP A O 1
#